Protein AF-A0A8D8AIA2-F1 (afdb_monomer)

Nearest PDB structures (foldseek):
  4ckg-assembly1_B  TM=9.026E-01  e=8.953E-11  Homo sapiens
  4ckg-assembly1_A  TM=8.729E-01  e=6.667E-10  Homo sapiens
  4h8s-assembly1_A  TM=8.266E-01  e=1.774E-08  Homo sapiens
  1x04-assembly1_A-2  TM=7.652E-01  e=5.454E-05  Homo sapiens
  1zww-assembly1_A  TM=7.475E-01  e=5.728E-05  Mus musculus

Foldseek 3Di:
DDLPADLVCLLVVDPVNVVVLVVLVVVLVVVLVVLVVQLVVLVVVLVVLVVVLVVLVVVLVVLVVVLVVCVVPPVSSVLSVVVSVLSVLLSVLSVQLSVLSCVQSNVLSVCCCVPLSVVLVVLVVVLVVLVVQLVVLVVCLVPDDPVDVVSNVVSVVSNVVSSVSNSVSSVVSSVSSSCSVVCVVCSVVVSVVSSVVSVVVSVVSNVVSCVVCVVVVVVVVVVVVVVVVVVVVVVVVVVVVVVVVVVVVVVVVVVVVVVVPPPDD

Mean predicted aligned error: 8.37 Å

Solvent-accessible surface area (backbone atoms only — 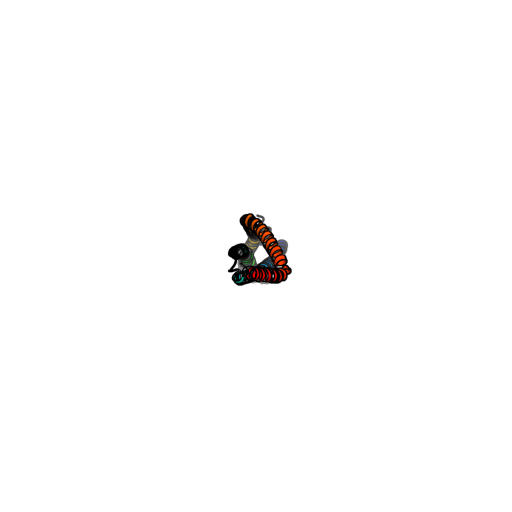not comparable to full-atom values): 14128 Å² total; per-residue (Å²): 139,76,74,89,66,57,67,73,40,54,70,63,65,33,72,68,41,54,55,52,49,53,52,54,50,53,51,49,56,50,49,49,58,53,50,53,51,51,41,51,52,51,48,53,51,40,52,53,48,52,52,50,45,53,54,53,49,52,50,45,52,53,52,58,60,55,41,66,78,32,70,93,37,66,65,63,35,52,52,51,51,53,54,43,48,54,55,51,52,54,46,51,45,52,51,52,41,44,51,49,42,45,67,33,48,43,45,50,54,51,46,43,48,69,46,56,53,40,50,40,53,56,36,46,55,53,31,52,54,38,48,53,51,33,55,51,33,53,53,53,46,72,67,52,59,86,89,38,67,66,62,44,53,54,32,52,52,52,33,52,54,38,48,53,52,32,44,51,39,49,52,51,37,52,48,43,49,44,49,45,68,56,47,54,58,57,55,53,51,49,34,51,49,54,48,53,50,43,52,50,52,40,53,50,55,52,49,54,51,49,57,73,42,42,65,56,54,56,50,49,54,52,50,52,52,48,53,53,51,53,48,54,52,50,52,55,52,59,71,49,50,66,53,59,57,52,54,50,52,55,50,50,52,53,52,54,52,55,64,66,69,72,79,81,132

InterPro domains:
  IPR004148 BAR domain [PF16746] (5-238)
  IPR027267 AH/BAR domain superfamily [G3DSA:1.20.1270.60] (1-252)
  IPR027267 AH/BAR domain superfamily [SSF103657] (4-243)
  IPR045258 ArfGAP ACAP1/2/3-like [PTHR23180] (5-251)

Sequence (265 aa):
MTCKIDFSECLKDSPKFRLRLEQEESEIDHLEQKLEKIIKMCSLAVDSGKEYIRNQSAFATSLWDLQKHFQDDKSSTNALAKLIHCLQEMNKFHTTLLDQANRTVLKNLTSFLKKDVKEVKDYKQIFTKVSENMDVAVYKNSQVNKNRPVDIVEAENLLSATKSCFNHAALDYVNYITMLQNRKRHEILSTLLSYIQACSTYFHQGSDLCEDFGDFFKTLDVEIGNMRGEYNLLDKQMQNRHTCVNELADNGEKSLASLSSGGGG

Secondary structure (DSSP, 8-state):
---SS-HHHHHTT-HHHHHHHHHHHHHHHHHHHHHHHHHHHHHHHHHHHHHHHHHHHHHHHHHHHHHGGGTT-HHHHHHHHHHHHHHHHHHHHHHHHHHHHIIIIIHHHHHHIIIIIHHHHHHHHHHHHHHHHHHHHHHHHHT--TT-HHHHHHHHHHHHHHHHHHHHHHHHHHHHHHHHHHHHHHHHHHHHHHHHHHHHHHHHHHHHHHHHTHHHHHHHHHHHHHHHHHHHHHHHHHHTHHHHHHHHHHHHHHHHHHHHTTS--

Radius of gyration: 41.55 Å; Cα contacts (8 Å, |Δi|>4): 143; chains: 1; bounding box: 96×28×141 Å

Organism: Culex pipiens (NCBI:txid7175)

pLDDT: mean 91.13, std 10.86, range [38.5, 98.12]

Structure (mmCIF, N/CA/C/O backbone):
data_AF-A0A8D8AIA2-F1
#
_entry.id   AF-A0A8D8AIA2-F1
#
loop_
_atom_site.group_PDB
_atom_site.id
_atom_site.type_symbol
_atom_site.label_atom_id
_atom_site.label_alt_id
_atom_site.label_comp_id
_atom_site.label_asym_id
_atom_site.label_entity_id
_atom_site.label_seq_id
_atom_site.pdbx_PDB_ins_code
_atom_site.Cartn_x
_atom_site.Cartn_y
_atom_site.Cartn_z
_atom_site.occupancy
_atom_site.B_iso_or_equiv
_atom_site.auth_seq_id
_atom_site.auth_comp_id
_atom_site.auth_asym_id
_atom_site.auth_atom_id
_atom_site.pdbx_PDB_model_num
ATOM 1 N N . MET A 1 1 ? -10.436 19.317 17.646 1.00 51.72 1 MET A N 1
ATOM 2 C CA . MET A 1 1 ? -10.508 17.987 18.286 1.00 51.72 1 MET A CA 1
ATOM 3 C C . MET A 1 1 ? -11.875 17.908 18.940 1.00 51.72 1 MET A C 1
ATOM 5 O O . MET A 1 1 ? -12.194 18.821 19.687 1.00 51.72 1 MET A O 1
ATOM 9 N N . THR A 1 2 ? -12.722 16.942 18.592 1.00 58.28 2 THR A N 1
ATOM 10 C CA . THR A 1 2 ? -14.074 16.838 19.168 1.00 58.28 2 THR A CA 1
ATOM 11 C C . THR A 1 2 ? -14.248 15.458 19.783 1.00 58.28 2 THR A C 1
ATOM 13 O O . THR A 1 2 ? -14.156 14.449 19.085 1.00 58.28 2 THR A O 1
ATOM 16 N N . CYS A 1 3 ? -14.465 15.415 21.099 1.00 68.88 3 CYS A N 1
ATOM 17 C CA . CYS A 1 3 ? -14.961 14.215 21.758 1.00 68.88 3 CYS A CA 1
ATOM 18 C C . CYS A 1 3 ? -16.431 14.075 21.366 1.00 68.88 3 CYS A C 1
ATOM 20 O O . CYS A 1 3 ? -17.243 14.942 21.683 1.00 68.88 3 CYS A O 1
ATOM 22 N N . LYS A 1 4 ? -16.762 13.041 20.592 1.00 73.31 4 LYS A N 1
ATOM 23 C CA . LYS A 1 4 ? -18.138 12.814 20.123 1.00 73.31 4 LYS A CA 1
ATOM 24 C C . LYS A 1 4 ? -19.020 12.144 21.179 1.00 73.31 4 LYS A C 1
ATOM 26 O O . LYS A 1 4 ? -20.228 12.052 20.979 1.00 73.31 4 LYS A O 1
ATOM 31 N N . ILE A 1 5 ? -18.418 11.663 22.264 1.00 80.75 5 ILE A N 1
ATOM 32 C CA . ILE A 1 5 ? -19.093 10.983 23.364 1.00 80.75 5 ILE A CA 1
ATOM 33 C C . ILE A 1 5 ? -18.943 11.853 24.612 1.00 80.75 5 ILE A C 1
ATOM 35 O O . ILE A 1 5 ? -17.832 12.175 25.026 1.00 80.75 5 ILE A O 1
ATOM 39 N N . ASP A 1 6 ? -20.067 12.258 25.196 1.00 84.00 6 ASP A N 1
ATOM 40 C CA . ASP A 1 6 ? -20.077 13.038 26.431 1.00 84.00 6 ASP A CA 1
ATOM 41 C C . ASP A 1 6 ? -19.731 12.136 27.625 1.00 84.00 6 ASP A C 1
ATOM 43 O O . ASP A 1 6 ? -20.368 11.100 27.840 1.00 84.00 6 ASP A O 1
ATOM 47 N N . PHE A 1 7 ? -18.741 12.539 28.423 1.00 86.38 7 PHE A N 1
ATOM 48 C CA . PHE A 1 7 ? -18.358 11.827 29.641 1.00 86.38 7 PHE A CA 1
ATOM 49 C C . PHE A 1 7 ? -19.499 11.775 30.662 1.00 86.38 7 PHE A C 1
ATOM 51 O O . PHE A 1 7 ? -19.633 10.778 31.366 1.00 86.38 7 PHE A O 1
ATOM 58 N N . SER A 1 8 ? -20.362 12.797 30.718 1.00 83.50 8 SER A N 1
ATOM 59 C CA . SER A 1 8 ? -21.533 12.785 31.602 1.00 83.50 8 SER A CA 1
ATOM 60 C C . SER A 1 8 ? -22.515 11.675 31.225 1.00 83.50 8 SER A C 1
ATOM 62 O O . SER A 1 8 ? -23.052 11.002 32.101 1.00 83.50 8 SER A O 1
ATOM 64 N N . GLU A 1 9 ? -22.726 11.449 29.928 1.00 84.12 9 GLU A N 1
ATOM 65 C CA . GLU A 1 9 ? -23.613 10.393 29.428 1.00 84.12 9 GLU A CA 1
ATOM 66 C C . GLU A 1 9 ? -22.980 9.001 29.542 1.00 84.12 9 GLU A C 1
ATOM 68 O O . GLU A 1 9 ? -23.689 8.037 29.822 1.00 84.12 9 GLU A O 1
ATOM 73 N N . CYS A 1 10 ? -21.654 8.914 29.410 1.00 87.50 10 CYS A N 1
ATOM 74 C CA . CYS A 1 10 ? -20.876 7.702 29.670 1.00 87.50 10 CYS A CA 1
ATOM 75 C C . CYS A 1 10 ? -21.035 7.229 31.127 1.00 87.50 10 CYS A C 1
ATOM 77 O O . CYS A 1 10 ? -21.400 6.084 31.372 1.00 87.50 10 CYS A O 1
ATOM 79 N N . LEU A 1 11 ? -20.876 8.131 32.104 1.00 88.75 11 LEU A N 1
ATOM 80 C CA . LEU A 1 11 ? -21.014 7.804 33.533 1.00 88.75 11 LEU A CA 1
ATOM 81 C C . LEU A 1 11 ? -22.453 7.471 33.963 1.00 88.75 11 LEU A C 1
ATOM 83 O O . LEU A 1 11 ? -22.664 6.859 35.011 1.00 88.75 11 LEU A O 1
ATOM 87 N N . LYS A 1 12 ? -23.451 7.899 33.183 1.00 88.81 12 LYS A N 1
ATOM 88 C CA . LYS A 1 12 ? -24.862 7.530 33.385 1.00 88.81 12 LYS A CA 1
ATOM 89 C C . LYS A 1 12 ? -25.227 6.199 32.736 1.00 88.81 12 LYS A C 1
ATOM 91 O O . LYS A 1 12 ? -26.331 5.723 32.979 1.00 88.81 12 LYS A O 1
ATOM 96 N N . ASP A 1 13 ? -24.348 5.660 31.896 1.00 91.44 13 ASP A N 1
ATOM 97 C CA . ASP A 1 13 ? -24.616 4.515 31.035 1.00 91.44 13 ASP A CA 1
ATOM 98 C C . ASP A 1 13 ? -25.947 4.629 30.269 1.00 91.44 13 ASP A C 1
ATOM 100 O O . ASP A 1 13 ? -26.785 3.726 30.256 1.00 91.44 13 ASP A O 1
ATOM 104 N N . SER A 1 14 ? -26.208 5.801 29.683 1.00 91.88 14 SER A N 1
ATOM 105 C CA . SER A 1 14 ? -27.512 6.057 29.072 1.00 91.88 14 SER A CA 1
ATOM 106 C C . SER A 1 14 ? -27.711 5.234 27.785 1.00 91.88 14 SER A C 1
ATOM 108 O O . SER A 1 14 ? -26.751 4.976 27.052 1.00 91.88 14 SER A O 1
ATOM 110 N N . PRO A 1 15 ? -28.958 4.888 27.403 1.00 92.56 15 PRO A N 1
ATOM 111 C CA . PRO A 1 15 ? -29.223 4.241 26.113 1.00 92.56 15 PRO A CA 1
ATOM 112 C C . PRO A 1 15 ? -28.678 5.042 24.920 1.00 92.56 15 PRO A C 1
ATOM 114 O O . PRO A 1 15 ? -28.241 4.478 23.919 1.00 92.56 15 PRO A O 1
ATOM 117 N N . LYS A 1 16 ? -28.649 6.376 25.044 1.00 90.12 16 LYS A N 1
ATOM 118 C CA . LYS A 1 16 ? -28.056 7.278 24.052 1.00 90.12 16 LYS A CA 1
ATOM 119 C C . LYS A 1 16 ? -26.537 7.106 23.955 1.00 90.12 16 LYS A C 1
ATOM 121 O O . LYS A 1 16 ? -26.007 7.116 22.845 1.00 90.12 16 LYS A O 1
ATOM 126 N N . PHE A 1 17 ? -25.847 6.948 25.087 1.00 92.88 17 PHE A N 1
ATOM 127 C CA . PHE A 1 17 ? -24.423 6.616 25.118 1.00 92.88 17 PHE A CA 1
ATOM 128 C C . PHE A 1 17 ? -24.158 5.270 24.430 1.00 92.88 17 PHE A C 1
ATOM 130 O O . PHE A 1 17 ? -23.332 5.224 23.520 1.00 92.88 17 PHE A O 1
ATOM 137 N N . ARG A 1 18 ? -24.912 4.218 24.777 1.00 93.69 18 ARG A N 1
ATOM 138 C CA . ARG A 1 18 ? -24.773 2.880 24.171 1.00 93.69 18 ARG A CA 1
ATOM 139 C C . ARG A 1 18 ? -24.974 2.893 22.657 1.00 93.69 18 ARG A C 1
ATOM 141 O O . ARG A 1 18 ? -24.129 2.375 21.934 1.00 93.69 18 ARG A O 1
ATOM 148 N N . LEU A 1 19 ? -26.017 3.572 22.172 1.00 93.00 19 LEU A N 1
ATOM 149 C CA . LEU A 1 19 ? -26.255 3.734 20.734 1.00 93.00 19 LEU A CA 1
ATOM 150 C C . LEU A 1 19 ? -25.094 4.463 20.043 1.00 93.00 19 LEU A C 1
ATOM 152 O O . LEU A 1 19 ? -24.702 4.116 18.930 1.00 93.00 19 LEU A O 1
ATOM 156 N N . ARG A 1 20 ? -24.534 5.497 20.683 1.00 92.44 20 ARG A N 1
ATOM 157 C CA . ARG A 1 20 ? -23.410 6.235 20.100 1.00 92.44 20 ARG A CA 1
ATOM 158 C C . ARG A 1 20 ? -22.135 5.399 20.056 1.00 92.44 20 ARG A C 1
ATOM 160 O O . ARG A 1 20 ? -21.380 5.512 19.093 1.00 92.44 20 ARG A O 1
ATOM 167 N N . LEU A 1 21 ? -21.906 4.595 21.087 1.00 93.56 21 LEU A N 1
ATOM 168 C CA . LEU A 1 21 ? -20.773 3.686 21.175 1.00 93.56 21 LEU A CA 1
ATOM 169 C C . LEU A 1 21 ? -20.825 2.653 20.045 1.00 93.56 21 LEU A C 1
ATOM 171 O O . LEU A 1 21 ? -19.866 2.543 19.291 1.00 93.56 21 LEU A O 1
ATOM 175 N N . GLU A 1 22 ? -21.978 2.010 19.848 1.00 93.75 22 GLU A N 1
ATOM 176 C CA . GLU A 1 22 ? -22.212 1.047 18.763 1.00 93.75 22 GLU A CA 1
ATOM 177 C C . GLU A 1 22 ? -21.959 1.657 17.372 1.00 93.75 22 GLU A C 1
ATOM 179 O O . GLU A 1 22 ? -21.322 1.042 16.516 1.00 93.75 22 GLU A O 1
ATOM 184 N N . GLN A 1 23 ? -22.389 2.904 17.147 1.00 94.00 23 GLN A N 1
ATOM 185 C CA . GLN A 1 23 ? -22.103 3.618 15.898 1.00 94.00 23 GLN A CA 1
ATOM 186 C C . GLN A 1 23 ? -20.599 3.815 15.674 1.00 94.00 23 GLN A C 1
ATOM 188 O O . GLN A 1 23 ? -20.106 3.587 14.572 1.00 94.00 23 GLN A O 1
ATOM 193 N N . GLU A 1 24 ? -19.860 4.259 16.694 1.00 93.56 24 GLU A N 1
ATOM 194 C CA . GLU A 1 24 ? -18.412 4.460 16.567 1.00 93.56 24 GLU A CA 1
ATOM 195 C C . GLU A 1 24 ? -17.666 3.125 16.412 1.00 93.56 24 GLU A C 1
ATOM 197 O O . GLU A 1 24 ? -16.713 3.063 15.640 1.00 93.56 24 GLU A O 1
ATOM 202 N N . GLU A 1 25 ? -18.118 2.054 17.069 1.00 93.88 25 GLU A N 1
ATOM 203 C CA . GLU A 1 25 ? -17.597 0.694 16.883 1.00 93.88 25 GLU A CA 1
ATOM 204 C C . GLU A 1 25 ? -17.764 0.216 15.437 1.00 93.88 25 GLU A C 1
ATOM 206 O O . GLU A 1 25 ? -16.784 -0.186 14.808 1.00 93.88 25 GLU A O 1
ATOM 211 N N . SER A 1 26 ? -18.971 0.339 14.875 1.00 95.56 26 SER A N 1
ATOM 212 C CA . SER A 1 26 ? -19.242 -0.038 13.483 1.00 95.56 26 SER A CA 1
ATOM 213 C C . SER A 1 26 ? -18.386 0.759 12.494 1.00 95.56 26 SER A C 1
ATOM 215 O O . SER A 1 26 ? -17.922 0.216 11.491 1.00 95.56 26 SER A O 1
ATOM 217 N N . GLU A 1 27 ? -18.165 2.049 12.752 1.00 94.44 27 GLU A N 1
ATOM 218 C CA . GLU A 1 27 ? -17.304 2.893 11.918 1.00 94.44 27 GLU A CA 1
ATOM 219 C C . GLU A 1 27 ? -15.824 2.489 12.009 1.00 94.44 27 GLU A C 1
ATOM 221 O O . GLU A 1 27 ? -15.095 2.588 11.019 1.00 94.44 27 GLU A O 1
ATOM 226 N N . ILE A 1 28 ? -15.364 2.035 13.178 1.00 95.62 28 ILE A N 1
ATOM 227 C CA . ILE A 1 28 ? -13.994 1.543 13.377 1.00 95.62 28 ILE A CA 1
ATOM 228 C C . ILE A 1 28 ? -13.788 0.214 12.647 1.00 95.62 28 ILE A C 1
ATOM 230 O O . ILE A 1 28 ? -12.798 0.078 11.927 1.00 95.62 28 ILE A O 1
ATOM 234 N N . ASP A 1 29 ? -14.732 -0.720 12.759 1.00 96.12 29 ASP A N 1
ATOM 235 C CA . ASP A 1 29 ? -14.680 -1.992 12.030 1.00 96.12 29 ASP A CA 1
ATOM 236 C C . ASP A 1 29 ? -14.729 -1.756 10.510 1.00 96.12 29 ASP A C 1
ATOM 238 O O . ASP A 1 29 ? -13.988 -2.371 9.739 1.00 96.12 29 ASP A O 1
ATOM 242 N N . HIS A 1 30 ? -15.543 -0.797 10.056 1.00 96.62 30 HIS A N 1
ATOM 243 C CA . HIS A 1 30 ? -15.561 -0.400 8.651 1.00 96.62 30 HIS A CA 1
ATOM 244 C C . HIS A 1 30 ? -14.217 0.188 8.200 1.00 96.62 30 HIS A C 1
ATOM 246 O O . HIS A 1 30 ? -13.703 -0.173 7.138 1.00 96.62 30 HIS A O 1
ATOM 252 N N . LEU A 1 31 ? -13.634 1.087 8.998 1.00 95.62 31 LEU A N 1
ATOM 253 C CA . LEU A 1 31 ? -12.337 1.699 8.717 1.00 95.62 31 LEU A CA 1
ATOM 254 C C . LEU A 1 31 ? -11.234 0.644 8.588 1.00 95.62 31 LEU A C 1
ATOM 256 O O . LEU A 1 31 ? -10.458 0.700 7.635 1.00 95.62 31 LEU A O 1
ATOM 260 N N . GLU A 1 32 ? -11.181 -0.311 9.515 1.00 96.69 32 GLU A N 1
ATOM 261 C CA . GLU A 1 32 ? -10.223 -1.417 9.498 1.00 96.69 32 GLU A CA 1
ATOM 262 C C . GLU A 1 32 ? -10.304 -2.191 8.179 1.00 96.69 32 GLU A C 1
ATOM 264 O O . GLU A 1 32 ? -9.307 -2.268 7.462 1.00 96.69 32 GLU A O 1
ATOM 269 N N . GLN A 1 33 ? -11.498 -2.639 7.778 1.00 97.62 33 GLN A N 1
ATOM 270 C CA . GLN A 1 33 ? -11.694 -3.374 6.520 1.00 97.62 33 GLN A CA 1
ATOM 271 C C . GLN A 1 33 ? -11.223 -2.584 5.289 1.00 97.62 33 GLN A C 1
ATOM 273 O O . GLN A 1 33 ? -10.653 -3.144 4.345 1.00 97.62 33 GLN A O 1
ATOM 278 N N . LYS A 1 34 ? -11.466 -1.266 5.257 1.00 96.81 34 LYS A N 1
ATOM 279 C CA . LYS A 1 34 ? -11.007 -0.418 4.144 1.00 96.81 34 LYS A CA 1
ATOM 280 C C . LYS A 1 34 ? -9.489 -0.282 4.131 1.00 96.81 34 LYS A C 1
ATOM 282 O O . LYS A 1 34 ? -8.895 -0.373 3.056 1.00 96.81 34 LYS A O 1
ATOM 287 N N . LEU A 1 35 ? -8.867 -0.097 5.291 1.00 96.50 35 LEU A N 1
ATOM 288 C CA . LEU A 1 35 ? -7.414 0.002 5.413 1.00 96.50 35 LEU A CA 1
ATOM 289 C C . LEU A 1 35 ? -6.724 -1.322 5.070 1.00 96.50 35 LEU A C 1
ATOM 291 O O . LEU A 1 35 ? -5.752 -1.311 4.319 1.00 96.50 35 LEU A O 1
ATOM 295 N N . GLU A 1 36 ? -7.258 -2.461 5.511 1.00 97.31 36 GLU A N 1
ATOM 296 C CA . GLU A 1 36 ? -6.760 -3.788 5.130 1.00 97.31 36 GLU A CA 1
ATOM 297 C C . GLU A 1 36 ? -6.797 -3.994 3.614 1.00 97.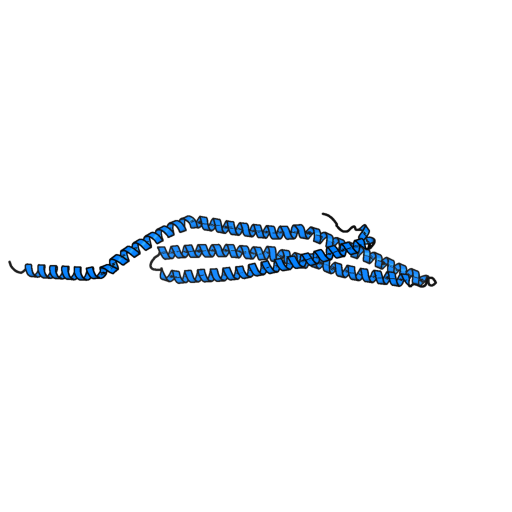31 36 GLU A C 1
ATOM 299 O O . GLU A 1 36 ? -5.827 -4.468 3.016 1.00 97.31 36 GLU A O 1
ATOM 304 N N . LYS A 1 37 ? -7.888 -3.573 2.960 1.00 97.44 37 LYS A N 1
ATOM 305 C CA . LYS A 1 37 ? -7.985 -3.619 1.499 1.00 97.44 37 LYS A CA 1
ATOM 306 C C . LYS A 1 37 ? -6.919 -2.745 0.835 1.00 97.44 37 LYS A C 1
ATOM 308 O O . LYS A 1 37 ? -6.311 -3.187 -0.137 1.00 97.44 37 LYS A O 1
ATOM 313 N N . ILE A 1 38 ? -6.671 -1.537 1.343 1.00 96.00 38 ILE A N 1
ATOM 314 C CA . ILE A 1 38 ? -5.627 -0.639 0.819 1.00 96.00 38 ILE A CA 1
ATOM 315 C C . ILE A 1 38 ? -4.241 -1.278 0.965 1.00 96.00 38 ILE A C 1
ATOM 317 O O . ILE A 1 38 ? -3.494 -1.327 -0.012 1.00 96.00 38 ILE A O 1
ATOM 321 N N . ILE A 1 39 ? -3.922 -1.820 2.143 1.00 96.69 39 ILE A N 1
ATOM 322 C CA . ILE A 1 39 ? -2.655 -2.517 2.409 1.00 96.69 39 ILE A CA 1
ATOM 323 C C . ILE A 1 39 ? -2.482 -3.684 1.432 1.00 96.69 39 ILE A C 1
ATOM 325 O O . ILE A 1 39 ? -1.438 -3.804 0.794 1.00 96.69 39 ILE A O 1
ATOM 329 N N . LYS A 1 40 ? -3.524 -4.503 1.246 1.00 97.56 40 LYS A N 1
ATOM 330 C CA . LYS A 1 40 ? -3.502 -5.627 0.302 1.00 97.56 40 LYS A CA 1
ATOM 331 C C . LYS A 1 40 ? -3.228 -5.169 -1.131 1.00 97.56 40 LYS A C 1
ATOM 333 O O . LYS A 1 40 ? -2.380 -5.753 -1.801 1.00 97.56 40 LYS A O 1
ATOM 338 N N . MET A 1 41 ? -3.921 -4.133 -1.603 1.00 97.62 41 MET A N 1
ATOM 339 C CA . MET A 1 41 ? -3.724 -3.618 -2.962 1.00 97.62 41 MET A CA 1
ATOM 340 C C . MET A 1 41 ? -2.327 -3.021 -3.154 1.00 97.62 41 MET A C 1
ATOM 342 O O . MET A 1 41 ? -1.704 -3.259 -4.185 1.00 97.62 41 MET A O 1
ATOM 346 N N . CYS A 1 42 ? -1.811 -2.295 -2.159 1.00 96.94 42 CYS A N 1
ATOM 347 C CA . CYS A 1 42 ? -0.455 -1.755 -2.198 1.00 96.94 42 CYS A CA 1
ATOM 348 C C . CYS A 1 42 ? 0.599 -2.874 -2.214 1.00 96.94 42 CYS A C 1
ATOM 350 O O . CYS A 1 42 ? 1.535 -2.806 -3.005 1.00 96.94 42 CYS A O 1
ATOM 352 N N . SER A 1 43 ? 0.413 -3.940 -1.427 1.00 97.62 43 SER A N 1
ATOM 353 C CA . SER A 1 43 ? 1.315 -5.099 -1.427 1.00 97.62 43 SER A CA 1
ATOM 354 C C . SER A 1 43 ? 1.356 -5.766 -2.799 1.00 97.62 43 SER A C 1
ATOM 356 O O . SER A 1 43 ? 2.432 -5.983 -3.342 1.00 97.62 43 SER A O 1
ATOM 358 N N . LEU A 1 44 ? 0.189 -6.011 -3.405 1.00 97.75 44 LEU A N 1
ATOM 359 C CA . LEU A 1 44 ? 0.104 -6.590 -4.748 1.00 97.75 44 LEU A CA 1
ATOM 360 C C . LEU A 1 44 ? 0.782 -5.709 -5.805 1.00 97.75 44 LEU A C 1
ATOM 362 O O . LEU A 1 44 ? 1.469 -6.228 -6.685 1.00 97.75 44 LEU A O 1
ATOM 366 N N . ALA A 1 45 ? 0.611 -4.387 -5.718 1.00 96.75 45 ALA A N 1
ATOM 367 C CA . ALA A 1 45 ? 1.270 -3.444 -6.616 1.00 96.75 45 ALA A CA 1
ATOM 368 C C . ALA A 1 45 ? 2.798 -3.473 -6.450 1.00 96.75 45 ALA A C 1
ATOM 370 O O . ALA A 1 45 ? 3.523 -3.509 -7.441 1.00 96.75 45 ALA A O 1
ATOM 371 N N . VAL A 1 46 ? 3.288 -3.522 -5.207 1.00 97.12 46 VAL A N 1
ATOM 372 C CA . VAL A 1 46 ? 4.716 -3.660 -4.894 1.00 97.12 46 VAL A CA 1
ATOM 373 C C . VAL A 1 46 ? 5.286 -4.959 -5.452 1.00 97.12 46 VAL A C 1
ATOM 375 O O . VAL A 1 46 ? 6.340 -4.938 -6.082 1.00 97.12 46 VAL A O 1
ATOM 378 N N . ASP A 1 47 ? 4.613 -6.085 -5.229 1.00 97.44 47 ASP A N 1
ATOM 379 C CA . ASP A 1 47 ? 5.107 -7.393 -5.660 1.00 97.44 47 ASP A CA 1
ATOM 380 C C . ASP A 1 47 ? 5.115 -7.504 -7.189 1.00 97.44 47 ASP A C 1
ATOM 382 O O . ASP A 1 47 ? 6.103 -7.948 -7.775 1.00 97.44 47 ASP A O 1
ATOM 386 N N . SER A 1 48 ? 4.076 -6.983 -7.848 1.00 98.06 48 SER A N 1
ATOM 387 C CA . SER A 1 48 ? 4.029 -6.875 -9.313 1.00 98.06 48 SER A CA 1
ATOM 388 C C . SER A 1 48 ? 5.132 -5.957 -9.852 1.00 98.06 48 SER A C 1
ATOM 390 O O . SER A 1 48 ? 5.765 -6.269 -10.859 1.00 98.06 48 SER A O 1
ATOM 392 N N . GLY A 1 49 ? 5.409 -4.843 -9.168 1.00 97.38 49 GLY A N 1
ATOM 393 C CA . GLY A 1 49 ? 6.497 -3.932 -9.521 1.00 97.38 49 GLY A CA 1
ATOM 394 C C . GLY A 1 49 ? 7.879 -4.579 -9.383 1.00 97.38 49 GLY A C 1
ATOM 395 O O . GLY A 1 49 ? 8.731 -4.407 -10.252 1.00 97.38 49 GLY A O 1
ATOM 396 N N . LYS A 1 50 ? 8.109 -5.375 -8.332 1.00 97.38 50 LYS A N 1
ATOM 397 C CA . LYS A 1 50 ? 9.364 -6.127 -8.158 1.00 97.38 50 LYS A CA 1
ATOM 398 C C . LYS A 1 50 ? 9.567 -7.135 -9.284 1.00 97.38 50 LYS A C 1
ATOM 400 O O . LYS A 1 50 ? 10.670 -7.244 -9.814 1.00 97.38 50 LYS A O 1
ATOM 405 N N . GLU A 1 51 ? 8.507 -7.839 -9.667 1.00 98.12 51 GLU A N 1
ATOM 406 C CA . GLU A 1 51 ? 8.538 -8.775 -10.789 1.00 98.12 51 GLU A CA 1
ATOM 407 C C . GLU A 1 51 ? 8.830 -8.059 -12.118 1.00 98.12 51 GLU A C 1
ATOM 409 O O . GLU A 1 51 ? 9.664 -8.512 -12.901 1.00 98.12 51 GLU A O 1
ATOM 414 N N . TYR A 1 52 ? 8.231 -6.886 -12.341 1.00 97.69 52 TYR A N 1
ATOM 415 C CA . TYR A 1 52 ? 8.555 -6.034 -13.485 1.00 97.69 52 TYR A CA 1
ATOM 416 C C . TYR A 1 52 ? 10.044 -5.646 -13.516 1.00 97.69 52 TYR A C 1
ATOM 418 O O . TYR A 1 52 ? 10.699 -5.827 -14.541 1.00 97.69 52 TYR A O 1
ATOM 426 N N . ILE A 1 53 ? 10.606 -5.183 -12.393 1.00 97.12 53 ILE A N 1
ATOM 427 C CA . ILE A 1 53 ? 12.030 -4.810 -12.290 1.00 97.12 53 ILE A CA 1
ATOM 428 C C . ILE A 1 53 ? 12.942 -6.018 -12.536 1.00 97.12 53 ILE A C 1
ATOM 430 O O . ILE A 1 53 ? 13.980 -5.888 -13.189 1.00 97.12 53 ILE A O 1
ATOM 434 N N . ARG A 1 54 ? 12.559 -7.207 -12.054 1.00 97.50 54 ARG A N 1
ATOM 435 C CA . ARG A 1 54 ? 13.288 -8.458 -12.305 1.00 97.50 54 ARG A CA 1
ATOM 436 C C . ARG A 1 54 ? 13.350 -8.766 -13.800 1.00 97.50 54 ARG A C 1
ATOM 438 O O . ARG A 1 54 ? 14.432 -9.031 -14.323 1.00 97.50 54 ARG A O 1
ATOM 445 N N . ASN A 1 55 ? 12.215 -8.673 -14.489 1.00 97.75 55 ASN A N 1
ATOM 446 C CA . ASN A 1 55 ? 12.135 -8.900 -15.932 1.00 97.75 55 ASN A CA 1
ATOM 447 C C . ASN A 1 55 ? 12.897 -7.826 -16.725 1.00 97.75 55 ASN A C 1
ATOM 449 O O . ASN A 1 55 ? 13.631 -8.162 -17.652 1.00 97.75 55 ASN A O 1
ATOM 453 N N . GLN A 1 56 ? 12.819 -6.558 -16.315 1.00 96.62 56 GLN A N 1
ATOM 454 C CA . GLN A 1 56 ? 13.603 -5.473 -16.911 1.00 96.62 56 GLN A CA 1
ATOM 455 C C . GLN A 1 56 ? 15.116 -5.652 -16.715 1.00 96.62 56 GLN A C 1
ATOM 457 O O . GLN A 1 56 ? 15.906 -5.361 -17.610 1.00 96.62 56 GLN A O 1
ATOM 462 N N . SER A 1 57 ? 15.537 -6.176 -15.564 1.00 96.25 57 SER A N 1
ATOM 463 C CA . SER A 1 57 ? 16.946 -6.482 -15.304 1.00 96.25 57 SER A CA 1
ATOM 464 C C . SER A 1 57 ? 17.442 -7.628 -16.188 1.00 96.25 57 SER A C 1
ATOM 466 O O . SER A 1 57 ? 18.518 -7.526 -16.771 1.00 96.25 57 SER A O 1
ATOM 468 N N . ALA A 1 58 ? 16.641 -8.686 -16.357 1.00 97.31 58 ALA A N 1
ATOM 469 C CA . ALA A 1 58 ? 16.958 -9.789 -17.267 1.00 97.31 58 ALA A CA 1
ATOM 470 C C . ALA A 1 58 ? 17.021 -9.334 -18.738 1.00 97.31 58 ALA A C 1
ATOM 472 O O . ALA A 1 58 ? 17.890 -9.776 -19.494 1.00 97.31 58 ALA A O 1
ATOM 473 N N . PHE A 1 59 ? 16.143 -8.408 -19.134 1.00 97.31 59 PHE A N 1
ATOM 474 C CA . PHE A 1 59 ? 16.204 -7.765 -20.443 1.00 97.31 59 PHE A CA 1
ATOM 475 C C . PHE A 1 59 ? 17.515 -6.985 -20.626 1.00 97.31 59 PHE A C 1
ATOM 477 O O . PHE A 1 59 ? 18.217 -7.206 -21.611 1.00 97.31 59 PHE A O 1
ATOM 484 N N . ALA A 1 60 ? 17.916 -6.169 -19.645 1.00 96.12 60 ALA A N 1
ATOM 485 C CA . ALA A 1 60 ? 19.194 -5.455 -19.677 1.00 96.12 60 ALA A CA 1
ATOM 486 C C . ALA A 1 60 ? 20.404 -6.406 -19.785 1.00 96.12 60 ALA A C 1
ATOM 488 O O . ALA A 1 60 ? 21.329 -6.139 -20.549 1.00 96.12 60 ALA A O 1
ATOM 489 N N . THR A 1 61 ? 20.398 -7.541 -19.076 1.00 95.38 61 THR A N 1
ATOM 490 C CA . THR A 1 61 ? 21.440 -8.578 -19.208 1.00 95.38 61 THR A CA 1
ATOM 491 C C . THR A 1 61 ? 21.482 -9.174 -20.615 1.00 95.38 61 THR A C 1
ATOM 493 O O . THR A 1 61 ? 22.558 -9.330 -21.182 1.00 95.38 61 THR A O 1
ATOM 496 N N . SER A 1 62 ? 20.320 -9.440 -21.212 1.00 97.06 62 SER A N 1
ATOM 497 C CA . SER A 1 62 ? 20.243 -9.969 -22.579 1.00 97.06 62 SER A CA 1
ATOM 498 C C . SER A 1 62 ? 20.811 -8.980 -23.606 1.00 97.06 62 SER A C 1
ATOM 500 O O . SER A 1 62 ? 21.461 -9.386 -24.567 1.00 97.06 62 SER A O 1
ATOM 502 N N . LEU A 1 63 ? 20.626 -7.672 -23.386 1.00 95.69 63 LEU A N 1
ATOM 503 C CA . LEU A 1 63 ? 21.241 -6.628 -24.212 1.00 95.69 63 LEU A CA 1
ATOM 504 C C . LEU A 1 63 ? 22.771 -6.577 -24.050 1.00 95.69 63 LEU A C 1
ATOM 506 O O . LEU A 1 63 ? 23.475 -6.368 -25.037 1.00 95.69 63 LEU A O 1
ATOM 510 N N . TRP A 1 64 ? 23.298 -6.808 -22.842 1.00 94.56 64 TRP A N 1
ATOM 511 C CA . TRP A 1 64 ? 24.747 -6.938 -22.627 1.00 94.56 64 TRP A CA 1
ATOM 512 C C . TRP A 1 64 ? 25.334 -8.140 -23.371 1.00 94.56 64 TRP A C 1
ATOM 514 O O . TRP A 1 64 ? 26.417 -8.040 -23.945 1.00 94.56 64 TRP A O 1
ATOM 524 N N . ASP A 1 65 ? 24.627 -9.269 -23.397 1.00 94.31 65 ASP A N 1
ATOM 525 C CA . ASP A 1 65 ? 25.060 -10.429 -24.175 1.00 94.31 65 ASP A CA 1
ATOM 526 C C . ASP A 1 65 ? 25.027 -10.148 -25.680 1.00 94.31 65 ASP A C 1
ATOM 528 O O . ASP A 1 65 ? 25.985 -10.476 -26.381 1.00 94.31 65 ASP A O 1
ATOM 532 N N . LEU A 1 66 ? 23.986 -9.461 -26.163 1.00 93.62 66 LEU A N 1
ATOM 533 C CA . LEU A 1 66 ? 23.885 -9.020 -27.554 1.00 93.62 66 LEU A CA 1
ATOM 534 C C . LEU A 1 66 ? 25.044 -8.093 -27.955 1.00 93.62 66 LEU A C 1
ATOM 536 O O . LEU A 1 66 ? 25.563 -8.210 -29.064 1.00 93.62 66 LEU A O 1
ATOM 540 N N . GLN A 1 67 ? 25.491 -7.210 -27.058 1.00 93.25 67 GLN A N 1
ATOM 541 C CA . GLN A 1 67 ? 26.593 -6.281 -27.325 1.00 93.25 67 GLN A CA 1
ATOM 542 C C . GLN A 1 67 ? 27.881 -6.985 -27.775 1.00 93.25 67 GLN A C 1
ATOM 544 O O . GLN A 1 67 ? 28.644 -6.423 -28.559 1.00 93.25 67 GLN A O 1
ATOM 549 N N . LYS A 1 68 ? 28.108 -8.238 -27.359 1.00 89.31 68 LYS A N 1
ATOM 550 C CA . LYS A 1 68 ? 29.278 -9.029 -27.778 1.00 89.31 68 LYS A CA 1
ATOM 551 C C . LYS A 1 68 ? 29.350 -9.241 -29.294 1.00 89.31 68 LYS A C 1
ATOM 553 O O . LYS A 1 68 ? 30.439 -9.466 -29.807 1.00 89.31 68 LYS A O 1
ATOM 558 N N . HIS A 1 69 ? 28.233 -9.131 -30.010 1.00 92.06 69 HIS A N 1
ATOM 559 C CA . HIS A 1 69 ? 28.197 -9.230 -31.471 1.00 92.06 69 HIS A CA 1
ATOM 560 C C . HIS A 1 69 ? 28.623 -7.946 -32.197 1.00 92.06 69 HIS A C 1
ATOM 562 O O . HIS A 1 69 ? 28.793 -7.974 -33.409 1.00 92.06 69 HIS A O 1
ATOM 568 N N . PHE A 1 70 ? 28.819 -6.839 -31.475 1.00 90.56 70 PHE A N 1
ATOM 569 C CA . PHE A 1 70 ? 29.192 -5.538 -32.039 1.00 90.56 70 PHE A CA 1
ATOM 570 C C . PHE A 1 70 ? 30.641 -5.144 -31.722 1.00 90.56 70 PHE A C 1
ATOM 572 O O . PHE A 1 70 ? 31.007 -3.988 -31.901 1.00 90.56 70 PHE A O 1
ATOM 579 N N . GLN A 1 71 ? 31.480 -6.080 -31.257 1.00 86.19 71 GLN A N 1
ATOM 580 C CA . GLN A 1 71 ? 32.853 -5.788 -30.811 1.00 86.19 71 GLN A CA 1
ATOM 581 C C . GLN A 1 71 ? 33.741 -5.161 -31.896 1.00 86.19 71 GLN A C 1
ATOM 583 O O . GLN A 1 71 ? 34.655 -4.402 -31.566 1.00 86.19 71 GLN A O 1
ATOM 588 N N . ASP A 1 72 ? 33.447 -5.440 -33.166 1.00 89.69 72 ASP A N 1
ATOM 589 C CA . ASP A 1 72 ? 34.166 -4.883 -34.314 1.00 89.69 72 ASP A CA 1
ATOM 590 C C . ASP A 1 72 ? 33.837 -3.397 -34.554 1.00 89.69 72 ASP A C 1
ATOM 592 O O . ASP A 1 72 ? 34.629 -2.678 -35.163 1.00 89.69 72 ASP A O 1
ATOM 596 N N . ASP A 1 73 ? 32.709 -2.910 -34.022 1.00 90.75 73 ASP A N 1
ATOM 597 C CA . ASP A 1 73 ? 32.310 -1.507 -34.070 1.00 90.75 73 ASP A CA 1
ATOM 598 C C . ASP A 1 73 ? 32.216 -0.902 -32.661 1.00 90.75 73 ASP A C 1
ATOM 600 O O . ASP A 1 73 ? 31.239 -1.049 -31.913 1.00 90.75 73 ASP A O 1
ATOM 604 N N . LYS A 1 74 ? 33.254 -0.134 -32.316 1.00 89.69 74 LYS A N 1
ATOM 605 C CA . LYS A 1 74 ? 33.308 0.625 -31.063 1.00 89.69 74 LYS A CA 1
ATOM 606 C C . LYS A 1 74 ? 32.148 1.611 -30.925 1.00 89.69 74 LYS A C 1
ATOM 608 O O . LYS A 1 74 ? 31.727 1.847 -29.793 1.00 89.69 74 LYS A O 1
ATOM 613 N N . SER A 1 75 ? 31.645 2.188 -32.019 1.00 89.88 75 SER A N 1
ATOM 614 C CA . SER A 1 75 ? 30.546 3.155 -31.957 1.00 89.88 75 SER A CA 1
ATOM 615 C C . SER A 1 75 ? 29.256 2.472 -31.506 1.00 89.88 75 SER A C 1
ATOM 617 O O . SER A 1 75 ? 28.717 2.814 -30.449 1.00 89.88 75 SER A O 1
ATOM 619 N N . SER A 1 76 ? 28.838 1.414 -32.211 1.00 90.81 76 SER A N 1
ATOM 620 C CA . SER A 1 76 ? 27.660 0.613 -31.849 1.00 90.81 76 SER A CA 1
ATOM 621 C C . SER A 1 76 ? 27.767 0.001 -30.454 1.00 90.81 76 SER A C 1
ATOM 623 O O . SER A 1 76 ? 26.803 0.037 -29.684 1.00 90.81 76 SER A O 1
ATOM 625 N N . THR A 1 77 ? 28.947 -0.507 -30.081 1.00 93.31 77 THR A N 1
ATOM 626 C CA . THR A 1 77 ? 29.188 -1.040 -28.731 1.00 93.31 77 THR A CA 1
ATOM 627 C C . THR A 1 77 ? 28.936 0.026 -27.661 1.00 93.31 77 THR A C 1
ATOM 629 O O . THR A 1 77 ? 28.199 -0.221 -26.702 1.00 93.31 77 THR A O 1
ATOM 632 N N . ASN A 1 78 ? 29.494 1.228 -27.831 1.00 93.00 78 ASN A N 1
ATOM 633 C CA . ASN A 1 78 ? 29.335 2.327 -26.879 1.00 93.00 78 ASN A CA 1
ATOM 634 C C . ASN A 1 78 ? 27.895 2.858 -26.828 1.00 93.00 78 ASN A C 1
ATOM 636 O O . ASN A 1 78 ? 27.394 3.158 -25.742 1.00 93.00 78 ASN A O 1
ATOM 640 N N . ALA A 1 79 ? 27.219 2.958 -27.975 1.00 94.50 79 ALA A N 1
ATOM 641 C CA . ALA A 1 79 ? 25.818 3.363 -28.044 1.00 94.50 79 ALA A CA 1
ATOM 642 C C . ALA A 1 79 ? 24.919 2.380 -27.282 1.00 94.50 79 ALA A C 1
ATOM 644 O O . ALA A 1 79 ? 24.127 2.791 -26.429 1.00 94.50 79 ALA A O 1
ATOM 645 N N . LEU A 1 80 ? 25.100 1.076 -27.510 1.00 95.19 80 LEU A N 1
ATOM 646 C CA . LEU A 1 80 ? 24.346 0.042 -26.810 1.00 95.19 80 LEU A CA 1
ATOM 647 C C . LEU A 1 80 ? 24.634 0.052 -25.299 1.00 95.19 80 LEU A C 1
ATOM 649 O O . LEU A 1 80 ? 23.698 -0.038 -24.509 1.00 95.19 80 LEU A O 1
ATOM 653 N N . ALA A 1 81 ? 25.890 0.264 -24.882 1.00 94.94 81 ALA A N 1
ATOM 654 C CA . ALA A 1 81 ? 26.242 0.402 -23.463 1.00 94.94 81 ALA A CA 1
ATOM 655 C C . ALA A 1 81 ? 25.473 1.549 -22.789 1.00 94.94 81 ALA A C 1
ATOM 657 O O . ALA A 1 81 ? 24.921 1.378 -21.701 1.00 94.94 81 ALA A O 1
ATOM 658 N N . LYS A 1 82 ? 25.412 2.718 -23.442 1.00 95.62 82 LYS A N 1
ATOM 659 C CA . LYS A 1 82 ? 24.700 3.898 -22.931 1.00 95.62 82 LYS A CA 1
ATOM 660 C C . LYS A 1 82 ? 23.190 3.670 -22.846 1.00 95.62 82 LYS A C 1
ATOM 662 O O . LYS A 1 82 ? 22.583 4.056 -21.849 1.00 95.62 82 LYS A O 1
ATOM 667 N N . LEU A 1 83 ? 22.592 3.005 -23.837 1.00 95.81 83 LEU A N 1
ATOM 668 C CA . LEU A 1 83 ? 21.173 2.631 -23.803 1.00 95.81 83 LEU A CA 1
ATOM 669 C C . LEU A 1 83 ? 20.861 1.686 -22.636 1.00 95.81 83 LEU A C 1
ATOM 671 O O . LEU A 1 83 ? 19.901 1.913 -21.898 1.00 95.81 83 LEU A O 1
ATOM 675 N N . ILE A 1 84 ? 21.693 0.660 -22.433 1.00 95.88 84 ILE A N 1
ATOM 676 C CA . ILE A 1 84 ? 21.525 -0.279 -21.318 1.00 95.88 84 ILE A CA 1
ATOM 677 C C . ILE A 1 84 ? 21.687 0.440 -19.975 1.00 95.88 84 ILE A C 1
ATOM 679 O O . ILE A 1 84 ? 20.899 0.206 -19.060 1.00 95.88 84 ILE A O 1
ATOM 683 N N . HIS A 1 85 ? 22.667 1.338 -19.859 1.00 95.50 85 HIS A N 1
ATOM 684 C CA . HIS A 1 85 ? 22.867 2.138 -18.654 1.00 95.50 85 HIS A CA 1
ATOM 685 C C . HIS A 1 85 ? 21.628 2.981 -18.322 1.00 95.50 85 HIS A C 1
ATOM 687 O O . HIS A 1 85 ? 21.155 2.941 -17.190 1.00 95.50 85 HIS A O 1
ATOM 693 N N . CYS A 1 86 ? 21.057 3.688 -19.303 1.00 95.75 86 CYS A N 1
ATOM 694 C CA . CYS A 1 86 ? 19.825 4.460 -19.114 1.00 95.75 86 CYS A CA 1
ATOM 695 C C . CYS A 1 86 ? 18.683 3.580 -18.570 1.00 95.75 86 CYS A C 1
ATOM 697 O O . CYS A 1 86 ? 18.064 3.910 -17.558 1.00 95.75 86 CYS A O 1
ATOM 699 N N . LEU A 1 87 ? 18.476 2.399 -19.162 1.00 95.38 87 LEU A N 1
ATOM 700 C CA . LEU A 1 87 ? 17.469 1.441 -18.698 1.00 95.38 87 LEU A CA 1
ATOM 701 C C . LEU A 1 87 ? 17.715 0.972 -17.250 1.00 95.38 87 LEU A C 1
ATOM 703 O O . LEU A 1 87 ? 16.778 0.839 -16.459 1.00 95.38 87 LEU A O 1
ATOM 707 N N . GLN A 1 88 ? 18.974 0.717 -16.888 1.00 96.06 88 GLN A N 1
ATOM 708 C CA . GLN A 1 88 ? 19.347 0.305 -15.536 1.00 96.06 88 GLN A CA 1
ATOM 709 C C . GLN A 1 88 ? 19.107 1.417 -14.505 1.00 96.06 88 GLN A C 1
ATOM 711 O O . GLN A 1 88 ? 18.605 1.120 -13.419 1.00 96.06 88 GLN A O 1
ATOM 716 N N . GLU A 1 89 ? 19.391 2.678 -14.838 1.00 96.69 89 GLU A N 1
ATOM 717 C CA . GLU A 1 89 ? 19.090 3.817 -13.961 1.00 96.69 89 GLU A CA 1
ATOM 718 C C . GLU A 1 89 ? 17.580 3.969 -13.733 1.00 96.69 89 GLU A C 1
ATOM 720 O O . GLU A 1 89 ? 17.138 4.074 -12.586 1.00 96.69 89 GLU A O 1
ATOM 725 N N . MET A 1 90 ? 16.760 3.844 -14.785 1.00 95.62 90 MET A N 1
ATOM 726 C CA . MET A 1 90 ? 15.296 3.846 -14.643 1.00 95.62 90 MET A CA 1
ATOM 727 C C . MET A 1 90 ? 14.805 2.745 -13.686 1.00 95.62 90 MET A C 1
ATOM 729 O O . MET A 1 90 ? 13.948 2.988 -12.829 1.00 95.62 90 MET A O 1
ATOM 733 N N . ASN A 1 91 ? 15.377 1.538 -13.772 1.00 95.81 91 ASN A N 1
ATOM 734 C CA . ASN A 1 91 ? 15.047 0.438 -12.859 1.00 95.81 91 ASN A CA 1
ATOM 735 C C . ASN A 1 91 ? 15.431 0.742 -11.401 1.00 95.81 91 ASN A C 1
ATOM 737 O O . ASN A 1 91 ? 14.705 0.344 -10.482 1.00 95.81 91 ASN A O 1
ATOM 741 N N . LYS A 1 92 ? 16.540 1.454 -11.158 1.00 96.94 92 LYS A N 1
ATOM 742 C CA . LYS A 1 92 ? 16.950 1.870 -9.803 1.00 96.94 92 LYS A CA 1
ATOM 743 C C . LYS A 1 92 ? 15.957 2.856 -9.189 1.00 96.94 92 LYS A C 1
ATOM 745 O O . LYS A 1 92 ? 15.591 2.697 -8.019 1.00 96.94 92 LYS A O 1
ATOM 750 N N . PHE A 1 93 ? 15.469 3.826 -9.963 1.00 97.56 93 PHE A N 1
ATOM 751 C CA . PHE A 1 93 ? 14.442 4.759 -9.485 1.00 97.56 93 PHE A CA 1
ATOM 752 C C . PHE A 1 93 ? 13.140 4.030 -9.152 1.00 97.56 93 PHE A C 1
ATOM 754 O O . PHE A 1 93 ? 12.575 4.236 -8.077 1.00 97.56 93 PHE A O 1
ATOM 761 N N . HIS A 1 94 ? 12.711 3.097 -10.009 1.00 97.19 94 HIS A N 1
ATOM 762 C CA . HIS A 1 94 ? 11.519 2.289 -9.746 1.00 97.19 94 HIS A CA 1
ATOM 763 C C . HIS A 1 94 ? 11.701 1.439 -8.475 1.00 97.19 94 HIS A C 1
ATOM 765 O O . HIS A 1 94 ? 10.829 1.419 -7.611 1.00 97.19 94 HIS A O 1
ATOM 771 N N . THR A 1 95 ? 12.866 0.808 -8.292 1.00 97.56 95 THR A N 1
ATOM 772 C CA . THR A 1 95 ? 13.195 0.047 -7.071 1.00 97.56 95 THR A CA 1
ATOM 773 C C . THR A 1 95 ? 13.056 0.911 -5.817 1.00 97.56 95 THR A C 1
ATOM 775 O O . THR A 1 95 ? 12.433 0.494 -4.838 1.00 97.56 95 THR A O 1
ATOM 778 N N . THR A 1 96 ? 13.586 2.134 -5.864 1.00 97.25 96 THR A N 1
ATOM 779 C CA . THR A 1 96 ? 13.507 3.097 -4.758 1.00 97.25 96 THR A CA 1
ATOM 780 C C . THR A 1 96 ? 12.057 3.473 -4.447 1.00 97.25 96 THR A C 1
ATOM 782 O O . THR A 1 96 ? 11.666 3.478 -3.280 1.00 97.25 96 THR A O 1
ATOM 785 N N . LEU A 1 97 ? 11.224 3.706 -5.469 1.00 97.69 97 LEU A N 1
ATOM 786 C CA . LEU A 1 97 ? 9.795 3.976 -5.290 1.00 97.69 97 LEU A CA 1
ATOM 787 C C . LEU A 1 97 ? 9.070 2.815 -4.589 1.00 97.69 97 LEU A C 1
ATOM 789 O O . LEU A 1 97 ? 8.283 3.045 -3.668 1.00 97.69 97 LEU A O 1
ATOM 793 N N . LEU A 1 98 ? 9.338 1.567 -4.988 1.00 97.25 98 LEU A N 1
ATOM 794 C CA . LEU A 1 98 ? 8.711 0.398 -4.357 1.00 97.25 98 LEU A CA 1
ATOM 795 C C . LEU A 1 98 ? 9.162 0.211 -2.905 1.00 97.25 98 LEU A C 1
ATOM 797 O O . LEU A 1 98 ? 8.355 -0.176 -2.057 1.00 97.25 98 LEU A O 1
ATOM 801 N N . ASP A 1 99 ? 10.429 0.485 -2.588 1.00 95.69 99 ASP A N 1
ATOM 802 C CA . ASP A 1 99 ? 10.913 0.475 -1.202 1.00 95.69 99 ASP A CA 1
ATOM 803 C C . ASP A 1 99 ? 10.205 1.552 -0.364 1.00 95.69 99 ASP A C 1
ATOM 805 O O . ASP A 1 99 ? 9.723 1.260 0.733 1.00 95.69 99 ASP A O 1
ATOM 809 N N . GLN A 1 100 ? 10.017 2.759 -0.912 1.00 95.06 100 GLN A N 1
ATOM 810 C CA . GLN A 1 100 ? 9.239 3.808 -0.247 1.00 95.06 100 GLN A CA 1
ATOM 811 C C . GLN A 1 100 ? 7.783 3.390 -0.021 1.00 95.06 100 GLN A C 1
ATOM 813 O O . GLN A 1 100 ? 7.272 3.569 1.085 1.00 95.06 100 GLN A O 1
ATOM 818 N N . ALA A 1 101 ? 7.124 2.764 -0.999 1.00 95.12 101 ALA A N 1
ATOM 819 C CA . ALA A 1 101 ? 5.762 2.244 -0.842 1.00 95.12 101 ALA A CA 1
ATOM 820 C C . ALA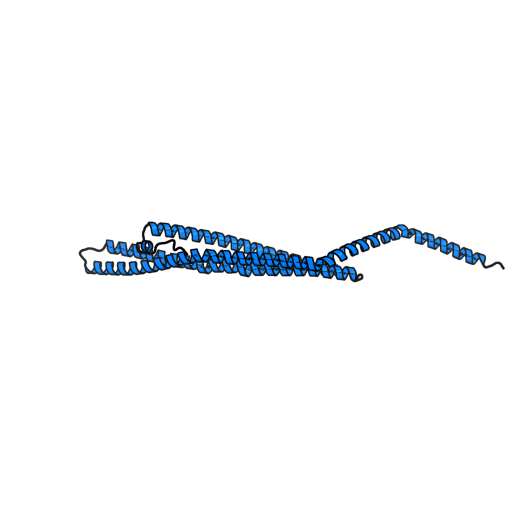 A 1 101 ? 5.655 1.211 0.301 1.00 95.12 101 ALA A C 1
ATOM 822 O O . ALA A 1 101 ? 4.729 1.268 1.113 1.00 95.12 101 ALA A O 1
ATOM 823 N N . ASN A 1 102 ? 6.640 0.309 0.421 1.00 93.06 102 ASN A N 1
ATOM 824 C CA . ASN A 1 102 ? 6.715 -0.649 1.529 1.00 93.06 102 ASN A CA 1
ATOM 825 C C . ASN A 1 102 ? 6.893 0.052 2.884 1.00 93.06 102 ASN A C 1
ATOM 827 O O . ASN A 1 102 ? 6.178 -0.234 3.847 1.00 93.06 102 ASN A O 1
ATOM 831 N N . ARG A 1 103 ? 7.869 0.960 2.977 1.00 90.88 103 ARG A N 1
ATOM 832 C CA . ARG A 1 103 ? 8.253 1.608 4.241 1.00 90.88 103 ARG A CA 1
ATOM 833 C C . ARG A 1 103 ? 7.241 2.625 4.740 1.00 90.88 103 ARG A C 1
ATOM 835 O O . ARG A 1 103 ? 7.238 2.903 5.936 1.00 90.88 103 ARG A O 1
ATOM 842 N N . THR A 1 104 ? 6.417 3.166 3.850 1.00 93.31 104 THR A N 1
ATOM 843 C CA . THR A 1 104 ? 5.383 4.147 4.180 1.00 93.31 104 THR A CA 1
ATOM 844 C C . THR A 1 104 ? 4.026 3.464 4.280 1.00 93.31 104 THR A C 1
ATOM 846 O O . THR A 1 104 ? 3.595 3.129 5.378 1.00 93.31 104 THR A O 1
ATOM 849 N N . VAL A 1 105 ? 3.374 3.189 3.152 1.00 92.62 105 VAL A N 1
ATOM 850 C CA . VAL A 1 105 ? 1.992 2.699 3.094 1.00 92.62 105 VAL A CA 1
ATOM 851 C C . VAL A 1 105 ? 1.832 1.378 3.832 1.00 92.62 105 VAL A C 1
ATOM 853 O O . VAL A 1 105 ? 0.997 1.287 4.732 1.00 92.62 105 VAL A O 1
ATOM 856 N N . LEU A 1 106 ? 2.640 0.363 3.509 1.00 94.19 106 LEU A N 1
ATOM 857 C CA . LEU A 1 106 ? 2.474 -0.946 4.144 1.00 94.19 106 LEU A CA 1
ATOM 858 C C . LEU A 1 106 ? 2.828 -0.893 5.626 1.00 94.19 106 LEU A C 1
ATOM 860 O O . LEU A 1 106 ? 2.038 -1.343 6.454 1.00 94.19 106 LEU A O 1
ATOM 864 N N . LYS A 1 107 ? 3.982 -0.324 5.983 1.00 94.62 107 LYS A N 1
ATOM 865 C CA . LYS A 1 107 ? 4.437 -0.283 7.377 1.00 94.62 107 LYS A CA 1
ATOM 866 C C . LYS A 1 107 ? 3.537 0.580 8.265 1.00 94.62 107 LYS A C 1
ATOM 868 O O . LYS A 1 107 ? 3.109 0.096 9.313 1.00 94.62 107 LYS A O 1
ATOM 873 N N . ASN A 1 108 ? 3.248 1.820 7.871 1.00 95.06 108 ASN A N 1
ATOM 874 C CA . ASN A 1 108 ? 2.514 2.765 8.714 1.00 95.06 108 ASN A CA 1
ATOM 875 C C . ASN A 1 108 ? 1.063 2.320 8.895 1.00 95.06 108 ASN A C 1
ATOM 877 O O . ASN A 1 108 ? 0.605 2.213 10.030 1.00 95.06 108 ASN A O 1
ATOM 881 N N . LEU A 1 109 ? 0.361 1.960 7.810 1.00 95.50 109 LEU A N 1
ATOM 882 C CA . LEU A 1 109 ? -1.031 1.513 7.922 1.00 95.50 109 LEU A CA 1
ATOM 883 C C . LEU A 1 109 ? -1.139 0.178 8.668 1.00 95.50 109 LEU A C 1
ATOM 885 O O . LEU A 1 109 ? -2.027 0.022 9.503 1.00 95.50 109 LEU A O 1
ATOM 889 N N . THR A 1 110 ? -0.214 -0.765 8.446 1.00 96.19 110 THR A N 1
ATOM 890 C CA . THR A 1 110 ? -0.197 -2.021 9.218 1.00 96.19 110 THR A CA 1
ATOM 891 C C . THR A 1 110 ? 0.061 -1.758 10.699 1.00 96.19 110 THR A C 1
ATOM 893 O O . THR A 1 110 ? -0.577 -2.378 11.549 1.00 96.19 110 THR A O 1
ATOM 896 N N . SER A 1 111 ? 0.980 -0.845 11.029 1.00 95.94 111 SER A N 1
ATOM 897 C CA . SER A 1 111 ? 1.249 -0.452 12.414 1.00 95.94 111 SER A CA 1
ATOM 898 C C . SER A 1 111 ? 0.020 0.189 13.055 1.00 95.94 111 SER A C 1
ATOM 900 O O . SER A 1 111 ? -0.332 -0.181 14.171 1.00 95.94 111 SER A O 1
ATOM 902 N N . PHE A 1 112 ? -0.655 1.091 12.344 1.00 96.12 112 PHE A N 1
ATOM 903 C CA . PHE A 1 112 ? -1.870 1.751 12.815 1.00 96.12 112 PHE A CA 1
ATOM 904 C C . PHE A 1 112 ? -2.993 0.745 13.115 1.00 96.12 112 PHE A C 1
ATOM 906 O O . PHE A 1 112 ? -3.621 0.804 14.170 1.00 96.12 112 PHE A O 1
ATOM 913 N N . LEU A 1 113 ? -3.203 -0.247 12.242 1.00 96.44 113 LEU A N 1
ATOM 914 C CA . LEU A 1 113 ? -4.177 -1.314 12.499 1.00 96.44 113 LEU A CA 1
ATOM 915 C C . LEU A 1 113 ? -3.780 -2.187 13.697 1.00 96.44 113 LEU A C 1
ATOM 917 O O . LEU A 1 113 ? -4.580 -2.425 14.600 1.00 96.44 113 LEU A O 1
ATOM 921 N N . LYS A 1 114 ? -2.528 -2.655 13.736 1.00 95.25 114 LYS A N 1
ATOM 922 C CA . LYS A 1 114 ? -2.062 -3.591 14.772 1.00 95.25 114 LYS A CA 1
ATOM 923 C C . LYS A 1 114 ? -1.904 -2.965 16.151 1.00 95.25 114 LYS A C 1
ATOM 925 O O . LYS A 1 114 ? -1.900 -3.707 17.131 1.00 95.25 114 LYS A O 1
ATOM 930 N N . LYS A 1 115 ? -1.707 -1.650 16.221 1.00 94.31 115 LYS A N 1
ATOM 931 C CA . LYS A 1 115 ? -1.511 -0.919 17.469 1.00 94.31 115 LYS A CA 1
ATOM 932 C C . LYS A 1 115 ? -2.786 -0.187 17.857 1.00 94.31 115 LYS A C 1
ATOM 934 O O . LYS A 1 115 ? -3.430 -0.586 18.812 1.00 94.31 115 LYS A O 1
ATOM 939 N N . ASP A 1 116 ? -3.172 0.829 17.097 1.00 94.69 116 ASP A N 1
ATOM 940 C CA . ASP A 1 116 ? -4.223 1.765 17.496 1.00 94.69 116 ASP A CA 1
ATOM 941 C C . ASP A 1 116 ? -5.625 1.155 17.407 1.00 94.69 116 ASP A C 1
ATOM 943 O O . ASP A 1 116 ? -6.412 1.270 18.344 1.00 94.69 116 ASP A O 1
ATOM 947 N N . VAL A 1 117 ? -5.946 0.479 16.299 1.00 95.94 117 VAL A N 1
ATOM 948 C CA . VAL A 1 117 ? -7.261 -0.173 16.146 1.00 95.94 117 VAL A CA 1
ATOM 949 C C . VAL A 1 117 ? -7.379 -1.368 17.090 1.00 95.94 117 VAL A C 1
ATOM 951 O O . VAL A 1 117 ? -8.404 -1.534 17.754 1.00 95.94 117 VAL A O 1
ATOM 954 N N . LYS A 1 118 ? -6.315 -2.172 17.198 1.00 95.19 118 LYS A N 1
ATOM 955 C CA . LYS A 1 118 ? -6.279 -3.305 18.124 1.00 95.19 118 LYS A CA 1
ATOM 956 C C . LYS A 1 118 ? -6.454 -2.871 19.582 1.00 95.19 118 LYS A C 1
ATOM 958 O O . LYS A 1 118 ? -7.240 -3.487 20.286 1.00 95.19 118 LYS A O 1
ATOM 963 N N . GLU A 1 119 ? -5.785 -1.805 20.017 1.00 95.00 119 GLU A N 1
ATOM 964 C CA . GLU A 1 119 ? -5.898 -1.305 21.392 1.00 95.00 119 GLU A CA 1
ATOM 965 C C . GLU A 1 119 ? -7.350 -0.927 21.726 1.00 95.00 119 GLU A C 1
ATOM 967 O O . GLU A 1 119 ? -7.870 -1.340 22.758 1.00 95.00 119 GLU A O 1
ATOM 972 N N . VAL A 1 120 ? -8.069 -0.261 20.813 1.00 96.00 120 VAL A N 1
ATOM 973 C CA . VAL A 1 120 ? -9.504 0.018 21.004 1.00 96.00 120 VAL A CA 1
ATOM 974 C C . VAL A 1 120 ? -10.323 -1.272 21.151 1.00 96.00 120 VAL A C 1
ATOM 976 O O . VAL A 1 120 ? -11.215 -1.336 21.996 1.00 96.00 120 VAL A O 1
ATOM 979 N N . LYS A 1 121 ? -10.025 -2.318 20.371 1.00 95.38 121 LYS A N 1
ATOM 980 C CA . LYS A 1 121 ? -10.710 -3.619 20.481 1.00 95.38 121 LYS A CA 1
ATOM 981 C C . LYS A 1 121 ? -10.398 -4.348 21.788 1.00 95.38 121 LYS A C 1
ATOM 983 O O . LYS A 1 121 ? -11.300 -4.954 22.364 1.00 95.38 121 LYS A O 1
ATOM 988 N N . ASP A 1 122 ? -9.168 -4.262 22.280 1.00 95.75 122 ASP A N 1
ATOM 989 C CA . ASP A 1 122 ? -8.785 -4.851 23.565 1.00 95.75 122 ASP A CA 1
ATOM 990 C C . ASP A 1 122 ? -9.551 -4.158 24.715 1.00 95.75 122 ASP A C 1
ATOM 992 O O . ASP A 1 122 ? -10.137 -4.827 25.570 1.00 95.75 122 ASP A O 1
ATOM 996 N N . TYR A 1 123 ? -9.677 -2.824 24.684 1.00 95.31 123 TYR A N 1
ATOM 997 C CA . TYR A 1 123 ? -10.487 -2.081 25.662 1.00 95.31 123 TYR A CA 1
ATOM 998 C C . TYR A 1 123 ? -11.993 -2.308 25.516 1.00 95.31 123 TYR A C 1
ATOM 1000 O O . TYR A 1 123 ? -12.695 -2.317 26.528 1.00 95.31 123 TYR A O 1
ATOM 1008 N N . LYS A 1 124 ? -12.493 -2.575 24.302 1.00 95.81 124 LYS A N 1
ATOM 1009 C CA . LYS A 1 124 ? -13.879 -3.020 24.094 1.00 95.81 124 LYS A CA 1
ATOM 1010 C C . LYS A 1 124 ? -14.169 -4.286 24.896 1.00 95.81 124 LYS A C 1
ATOM 1012 O O . LYS A 1 124 ? -15.166 -4.340 25.605 1.00 95.81 124 LYS A O 1
ATOM 1017 N N . GLN A 1 125 ? -13.282 -5.283 24.839 1.00 96.25 125 GLN A N 1
ATOM 1018 C CA . GLN A 1 125 ? -13.457 -6.538 25.582 1.00 96.25 125 GLN A CA 1
ATOM 1019 C C . GLN A 1 125 ? -13.476 -6.312 27.099 1.00 96.25 125 GLN A C 1
ATOM 1021 O O . GLN A 1 125 ? -14.305 -6.895 27.802 1.00 96.25 125 GLN A O 1
ATOM 1026 N N . ILE A 1 126 ? -12.589 -5.448 27.604 1.00 96.12 126 ILE A N 1
ATOM 1027 C CA . ILE A 1 126 ? -12.559 -5.069 29.023 1.00 96.12 126 ILE A CA 1
ATOM 1028 C C . ILE A 1 126 ? -13.877 -4.391 29.409 1.00 96.12 126 ILE A C 1
ATOM 1030 O O . ILE A 1 126 ? -14.508 -4.794 30.386 1.00 96.12 126 ILE A O 1
ATOM 1034 N N . PHE A 1 127 ? -14.320 -3.408 28.623 1.00 96.38 127 PHE A N 1
ATOM 1035 C CA . PHE A 1 127 ? -15.570 -2.692 28.852 1.00 96.38 127 PHE A CA 1
ATOM 1036 C C . PHE A 1 127 ? -16.781 -3.634 28.854 1.00 96.38 127 PHE A C 1
ATOM 1038 O O . PHE A 1 127 ? -17.570 -3.590 29.795 1.00 96.38 127 PHE A O 1
ATOM 1045 N N . THR A 1 128 ? -16.902 -4.534 27.871 1.00 96.06 128 THR A N 1
ATOM 1046 C CA . THR A 1 128 ? -17.989 -5.525 27.810 1.00 96.06 128 THR A CA 1
ATOM 1047 C C . THR A 1 128 ? -18.012 -6.403 29.058 1.00 96.06 128 THR A C 1
ATOM 1049 O O . THR A 1 128 ? -19.051 -6.519 29.702 1.00 96.06 128 THR A O 1
ATOM 1052 N N . LYS A 1 129 ? -16.860 -6.939 29.476 1.00 97.00 129 LYS A N 1
ATOM 1053 C CA . LYS A 1 129 ? -16.768 -7.782 30.676 1.00 97.00 129 LYS A CA 1
ATOM 1054 C C . LYS A 1 129 ? -17.165 -7.033 31.951 1.00 97.00 129 LYS A C 1
ATOM 1056 O O . LYS A 1 129 ? -17.845 -7.581 32.816 1.00 97.00 129 LYS A O 1
ATOM 1061 N N . VAL A 1 130 ? -16.721 -5.785 32.104 1.00 96.12 130 VAL A N 1
ATOM 1062 C CA . VAL A 1 130 ? -17.068 -4.972 33.278 1.00 96.12 130 VAL A CA 1
ATOM 1063 C C . VAL A 1 130 ? -18.545 -4.560 33.245 1.00 96.12 130 VAL A C 1
ATOM 1065 O O . VAL A 1 130 ? -19.187 -4.545 34.293 1.00 96.12 130 VAL A O 1
ATOM 1068 N N . SER A 1 131 ? -19.102 -4.303 32.059 1.00 95.25 131 SER A N 1
ATOM 1069 C CA . SER A 1 131 ? -20.534 -4.056 31.858 1.00 95.25 131 SER A CA 1
ATOM 1070 C C . SER A 1 131 ? -21.378 -5.255 32.297 1.00 95.25 131 SER A C 1
ATOM 1072 O O . SER A 1 131 ? -22.298 -5.086 33.088 1.00 95.25 131 SER A O 1
ATOM 1074 N N . GLU A 1 132 ? -21.029 -6.469 31.869 1.00 96.19 132 GLU A N 1
ATOM 1075 C CA . GLU A 1 132 ? -21.729 -7.697 32.279 1.00 96.19 132 GLU A CA 1
ATOM 1076 C C . GLU A 1 132 ? -21.657 -7.919 33.800 1.00 96.19 132 GLU A C 1
ATOM 1078 O O . GLU A 1 132 ? -22.648 -8.271 34.441 1.00 96.19 132 GLU A O 1
ATOM 1083 N N . ASN A 1 133 ? -20.494 -7.667 34.414 1.00 95.69 133 ASN A N 1
ATOM 1084 C CA . ASN A 1 133 ? -20.343 -7.751 35.870 1.00 95.69 133 ASN A CA 1
ATOM 1085 C C . ASN A 1 133 ? -21.233 -6.738 36.604 1.00 95.69 133 ASN A C 1
ATOM 1087 O O . ASN A 1 133 ? -21.775 -7.058 37.665 1.00 95.69 133 ASN A O 1
ATOM 1091 N N . MET A 1 134 ? -21.384 -5.531 36.051 1.00 94.81 134 MET A N 1
ATOM 1092 C CA . MET A 1 134 ? -22.266 -4.500 36.594 1.00 94.81 134 MET A CA 1
ATOM 1093 C C . MET A 1 134 ? -23.730 -4.945 36.542 1.00 94.81 134 MET A C 1
ATOM 1095 O O . MET A 1 134 ? -24.418 -4.843 37.557 1.00 94.81 134 MET A O 1
ATOM 1099 N N . ASP A 1 135 ? -24.181 -5.531 35.430 1.00 95.00 135 ASP A N 1
ATOM 1100 C CA . ASP A 1 135 ? -25.538 -6.081 35.304 1.00 95.00 135 ASP A CA 1
ATOM 1101 C C . ASP A 1 135 ? -25.803 -7.178 36.347 1.00 95.00 135 ASP A C 1
ATOM 1103 O O . ASP A 1 135 ? -26.836 -7.179 37.024 1.00 95.00 135 ASP A O 1
ATOM 1107 N N . VAL A 1 136 ? -24.834 -8.077 36.558 1.00 96.19 136 VAL A N 1
ATOM 1108 C CA . VAL A 1 136 ? -24.915 -9.123 37.592 1.00 96.19 136 VAL A CA 1
ATOM 1109 C C . VAL A 1 136 ? -24.965 -8.524 39.001 1.00 96.19 136 VAL A C 1
ATOM 1111 O O . VAL A 1 136 ? -25.734 -9.002 39.838 1.00 96.19 136 VAL A O 1
ATOM 1114 N N . ALA A 1 137 ? -24.162 -7.497 39.291 1.00 94.50 137 ALA A N 1
ATOM 1115 C CA . ALA A 1 137 ? -24.147 -6.836 40.596 1.00 94.50 137 ALA A CA 1
ATOM 1116 C C . ALA A 1 137 ? -25.469 -6.103 40.879 1.00 94.50 137 ALA A C 1
ATOM 1118 O O . ALA A 1 137 ? -26.020 -6.237 41.974 1.00 94.50 137 ALA A O 1
ATOM 1119 N N . VAL A 1 138 ? -26.019 -5.397 39.884 1.00 94.50 138 VAL A N 1
ATOM 1120 C CA . VAL A 1 138 ? -27.338 -4.750 39.964 1.00 94.50 138 VAL A CA 1
ATOM 1121 C C . VAL A 1 138 ? -28.432 -5.791 40.196 1.00 94.50 138 VAL A C 1
ATOM 1123 O O . VAL A 1 138 ? -29.255 -5.626 41.100 1.00 94.50 138 VAL A O 1
ATOM 1126 N N . TYR A 1 139 ? -28.416 -6.894 39.441 1.00 95.25 139 TYR A N 1
ATOM 1127 C CA . TYR A 1 139 ? -29.386 -7.973 39.600 1.00 95.25 139 TYR A CA 1
ATOM 112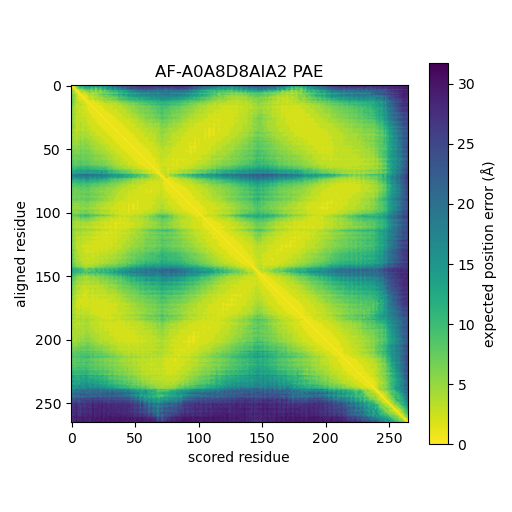8 C C . TYR A 1 139 ? -29.315 -8.592 40.998 1.00 95.25 139 TYR A C 1
ATOM 1130 O O . TYR A 1 139 ? -30.339 -8.689 41.670 1.00 95.25 139 TYR A O 1
ATOM 1138 N N . LYS A 1 140 ? -28.118 -8.935 41.491 1.00 93.12 140 LYS A N 1
ATOM 1139 C CA . LYS A 1 140 ? -27.941 -9.465 42.852 1.00 93.12 140 LYS A CA 1
ATOM 1140 C C . LYS A 1 140 ? -28.457 -8.497 43.914 1.00 93.12 140 LYS A C 1
ATOM 1142 O O . LYS A 1 140 ? -29.217 -8.925 44.777 1.00 93.12 140 LYS A O 1
ATOM 1147 N N . ASN A 1 141 ? -28.116 -7.210 43.812 1.00 93.00 141 ASN A N 1
ATOM 1148 C CA . ASN A 1 141 ? -28.588 -6.187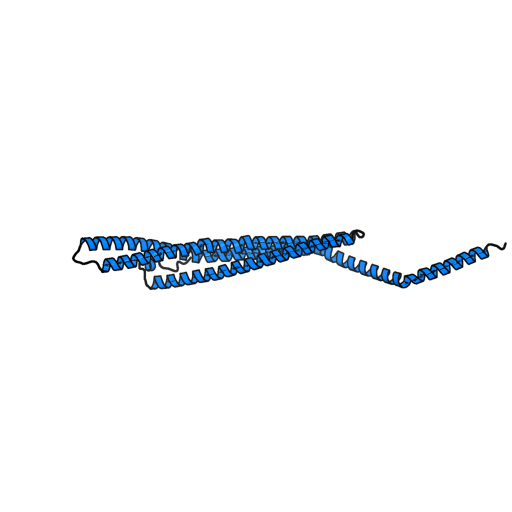 44.746 1.00 93.00 141 ASN A CA 1
ATOM 1149 C C . ASN A 1 141 ? -30.123 -6.065 44.751 1.00 93.00 141 ASN A C 1
ATOM 1151 O O . ASN A 1 141 ? -30.732 -5.888 45.801 1.00 93.00 141 ASN A O 1
ATOM 1155 N N . SER A 1 142 ? -30.768 -6.233 43.591 1.00 93.88 142 SER A N 1
ATOM 1156 C CA . SER A 1 142 ? -32.232 -6.173 43.471 1.00 93.88 142 SER A CA 1
ATOM 1157 C C . SER A 1 142 ? -32.968 -7.351 44.126 1.00 93.88 142 SER A C 1
ATOM 1159 O O . SER A 1 142 ? -34.145 -7.228 44.458 1.00 93.88 142 SER A O 1
ATOM 1161 N N . GLN A 1 143 ? -32.284 -8.484 44.323 1.00 93.81 143 GLN A N 1
ATOM 1162 C CA . GLN A 1 143 ? -32.850 -9.720 44.875 1.00 93.81 143 GLN A CA 1
ATOM 1163 C C . GLN A 1 143 ? -32.624 -9.875 46.388 1.00 93.81 143 GLN A C 1
ATOM 1165 O O . GLN A 1 143 ? -33.100 -10.846 46.982 1.00 93.81 143 GLN A O 1
ATOM 1170 N N . VAL A 1 144 ? -31.892 -8.959 47.035 1.00 93.19 144 VAL A N 1
ATOM 1171 C CA . VAL A 1 144 ? -31.585 -9.075 48.467 1.00 93.19 144 VAL A CA 1
ATOM 1172 C C . VAL A 1 144 ? -32.852 -8.950 49.315 1.00 93.19 144 VAL A C 1
ATOM 1174 O O . VAL A 1 144 ? -33.688 -8.065 49.122 1.00 93.19 144 VAL A O 1
ATOM 1177 N N . ASN A 1 145 ? -32.989 -9.836 50.304 1.00 89.19 145 ASN A N 1
ATOM 1178 C CA . ASN A 1 145 ? -34.096 -9.782 51.250 1.00 89.19 145 ASN A CA 1
ATOM 1179 C C . ASN A 1 145 ? -33.947 -8.572 52.187 1.00 89.19 145 ASN A C 1
ATOM 1181 O O . ASN A 1 145 ? -32.992 -8.488 52.956 1.00 89.19 145 ASN A O 1
ATOM 1185 N N . LYS A 1 146 ? -34.953 -7.689 52.195 1.00 90.62 146 LYS A N 1
ATOM 1186 C CA . LYS A 1 146 ? -34.992 -6.470 53.025 1.00 90.62 146 LYS A CA 1
ATOM 1187 C C . LYS A 1 146 ? -34.874 -6.726 54.534 1.00 90.62 146 LYS A C 1
ATOM 1189 O O . LYS A 1 146 ? -34.517 -5.820 55.277 1.00 90.62 146 LYS A O 1
ATOM 1194 N N . ASN A 1 147 ? 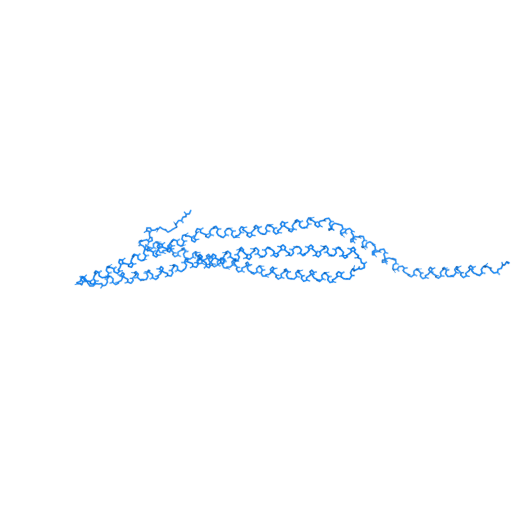-35.147 -7.949 54.987 1.00 91.38 147 ASN A N 1
ATOM 1195 C CA . ASN A 1 147 ? -35.061 -8.333 56.396 1.00 91.38 147 ASN A CA 1
ATOM 1196 C C . ASN A 1 147 ? -33.647 -8.759 56.827 1.00 91.38 147 ASN A C 1
ATOM 1198 O O . ASN A 1 147 ? -33.445 -9.089 57.994 1.00 91.38 147 ASN A O 1
ATOM 1202 N N . ARG A 1 148 ? -32.675 -8.796 55.905 1.00 91.69 148 ARG A N 1
ATOM 1203 C CA . ARG A 1 148 ? -31.289 -9.198 56.173 1.00 91.69 148 ARG A CA 1
ATOM 1204 C C . ARG A 1 148 ? -30.345 -8.007 55.988 1.00 91.69 148 ARG A C 1
ATOM 1206 O O . ARG A 1 148 ? -29.754 -7.859 54.925 1.00 91.69 148 ARG A O 1
ATOM 1213 N N . PRO A 1 149 ? -30.191 -7.146 57.009 1.00 89.31 149 PRO A N 1
ATOM 1214 C CA . PRO A 1 149 ? -29.428 -5.905 56.881 1.00 89.31 149 PRO A CA 1
ATOM 1215 C C . PRO A 1 149 ? -27.950 -6.120 56.523 1.00 89.31 149 PRO A C 1
ATOM 1217 O O . PRO A 1 149 ? -27.377 -5.285 55.835 1.00 89.31 149 PRO A O 1
ATOM 1220 N N . VAL A 1 150 ? -27.343 -7.240 56.934 1.00 90.94 150 VAL A N 1
ATOM 1221 C CA . VAL A 1 150 ? -25.955 -7.583 56.570 1.00 90.94 150 VAL A CA 1
ATOM 1222 C C . VAL A 1 150 ? -25.836 -7.859 55.067 1.00 90.94 150 VAL A C 1
ATOM 1224 O O . VAL A 1 150 ? -25.030 -7.219 54.398 1.00 90.94 150 VAL A O 1
ATOM 1227 N N . ASP A 1 151 ? -26.700 -8.724 54.526 1.00 89.69 151 ASP A N 1
ATOM 1228 C CA . ASP A 1 151 ? -26.738 -9.061 53.096 1.00 89.69 151 ASP A CA 1
ATOM 1229 C C . ASP A 1 151 ? -26.984 -7.813 52.217 1.00 89.69 151 ASP A C 1
ATOM 1231 O O . ASP A 1 151 ? -26.454 -7.721 51.110 1.00 89.69 151 ASP A O 1
ATOM 1235 N N . ILE A 1 152 ? -27.766 -6.836 52.706 1.00 90.69 152 ILE A N 1
ATOM 1236 C CA . ILE A 1 152 ? -28.004 -5.553 52.014 1.00 90.69 152 ILE A CA 1
ATOM 1237 C C . ILE A 1 152 ? -26.704 -4.762 51.899 1.00 90.69 152 ILE A C 1
ATOM 1239 O O . ILE A 1 152 ? -26.324 -4.367 50.801 1.00 90.69 152 ILE A O 1
ATOM 1243 N N . VAL A 1 153 ? -26.001 -4.567 53.017 1.00 92.94 153 VAL A N 1
ATOM 1244 C CA . VAL A 1 153 ? -24.753 -3.793 53.040 1.00 92.94 153 VAL A CA 1
ATOM 1245 C C . VAL A 1 153 ? -23.680 -4.454 52.170 1.00 92.94 153 VAL A C 1
ATOM 1247 O O . VAL A 1 153 ? -22.957 -3.765 51.450 1.00 92.94 153 VAL A O 1
ATOM 1250 N N . GLU A 1 154 ? -23.577 -5.785 52.183 1.00 92.12 154 GLU A N 1
ATOM 1251 C CA . GLU A 1 154 ? -22.637 -6.511 51.320 1.00 92.12 154 GLU A CA 1
ATOM 1252 C C . GLU A 1 154 ? -22.948 -6.324 49.828 1.00 92.12 154 GLU A C 1
ATOM 1254 O O . GLU A 1 154 ? -22.038 -6.053 49.035 1.00 92.12 154 GLU A O 1
ATOM 1259 N N . ALA A 1 155 ? -24.221 -6.418 49.437 1.00 92.06 155 ALA A N 1
ATOM 1260 C CA . ALA A 1 155 ? -24.632 -6.225 48.051 1.00 92.06 155 ALA A CA 1
ATOM 1261 C C . ALA A 1 155 ? -24.469 -4.771 47.579 1.00 92.06 155 ALA A C 1
ATOM 1263 O O . ALA A 1 155 ? -24.006 -4.548 46.457 1.00 92.06 155 ALA A O 1
ATOM 1264 N N . GLU A 1 156 ? -24.771 -3.788 48.431 1.00 93.19 156 GLU A N 1
ATOM 1265 C CA . GLU A 1 156 ? -24.548 -2.366 48.147 1.00 93.19 156 GLU A CA 1
ATOM 1266 C C . GLU A 1 156 ? -23.056 -2.050 47.976 1.00 93.19 156 GLU A C 1
ATOM 1268 O O . GLU A 1 156 ? -22.676 -1.357 47.027 1.00 93.19 156 GLU A O 1
ATOM 1273 N N . ASN A 1 157 ? -22.192 -2.603 48.833 1.00 94.00 157 ASN A N 1
ATOM 1274 C CA . ASN A 1 157 ? -20.741 -2.442 48.720 1.00 94.00 157 ASN A CA 1
ATOM 1275 C C . ASN A 1 157 ? -20.197 -3.059 47.425 1.00 94.00 157 ASN A C 1
ATOM 1277 O O . ASN A 1 157 ? -19.417 -2.416 46.717 1.00 94.00 157 ASN A O 1
ATOM 1281 N N . LEU A 1 158 ? -20.637 -4.275 47.079 1.00 94.00 158 LEU A N 1
ATOM 1282 C CA . LEU A 1 158 ? -20.259 -4.930 45.825 1.00 94.00 158 LEU A CA 1
ATOM 1283 C C . LEU A 1 158 ? -20.723 -4.121 44.605 1.00 94.00 158 LEU A C 1
ATOM 1285 O O . LEU A 1 158 ? -19.951 -3.932 43.661 1.00 94.00 158 LEU A O 1
ATOM 1289 N N . LEU A 1 159 ? -21.962 -3.624 44.621 1.00 94.81 159 LEU A N 1
ATOM 1290 C CA . LEU A 1 159 ? -22.511 -2.792 43.552 1.00 94.81 159 LEU A CA 1
ATOM 1291 C C . LEU A 1 159 ? -21.734 -1.479 43.409 1.00 94.81 159 LEU A C 1
ATOM 1293 O O . LEU A 1 159 ? -21.378 -1.101 42.296 1.00 94.81 159 LEU A O 1
ATOM 1297 N N . SER A 1 160 ? -21.432 -0.802 44.517 1.00 95.31 160 SER A N 1
ATOM 1298 C CA . SER A 1 160 ? -20.652 0.440 44.524 1.00 95.31 160 SER A CA 1
ATOM 1299 C C . SER A 1 160 ? -19.248 0.234 43.942 1.00 95.31 160 SER A C 1
ATOM 1301 O O . SER A 1 160 ? -18.825 0.972 43.047 1.00 95.31 160 SER A O 1
ATOM 1303 N N . ALA A 1 161 ? -18.553 -0.829 44.366 1.00 95.00 161 ALA A N 1
ATOM 1304 C CA . ALA A 1 161 ? -17.236 -1.183 43.840 1.00 95.00 161 ALA A CA 1
ATOM 1305 C C . ALA A 1 161 ? -17.281 -1.507 42.335 1.00 95.00 161 ALA A C 1
ATOM 1307 O O . ALA A 1 161 ? -16.466 -0.999 41.560 1.00 95.00 161 ALA A O 1
ATOM 1308 N N . THR A 1 162 ? -18.270 -2.297 41.904 1.00 95.06 162 THR A N 1
ATOM 1309 C CA . THR A 1 162 ? -18.445 -2.680 40.493 1.00 95.06 162 THR A CA 1
ATOM 1310 C C . THR A 1 162 ? -18.795 -1.471 39.625 1.00 95.06 162 THR A C 1
ATOM 1312 O O . THR A 1 162 ? -18.231 -1.312 38.544 1.00 95.06 162 THR A O 1
ATOM 1315 N N . LYS A 1 163 ? -19.637 -0.557 40.125 1.00 95.19 163 LYS A N 1
ATOM 1316 C CA . LYS A 1 163 ? -19.980 0.703 39.451 1.00 95.19 163 LYS A CA 1
ATOM 1317 C C . LYS A 1 163 ? -18.763 1.602 39.256 1.00 95.19 163 LYS A C 1
ATOM 1319 O O . LYS A 1 163 ? -18.609 2.200 38.196 1.00 95.19 163 LYS A O 1
ATOM 1324 N N . SER A 1 164 ? -17.887 1.688 40.258 1.00 95.38 164 SER A N 1
ATOM 1325 C CA . SER A 1 164 ? -16.627 2.427 40.136 1.00 95.38 164 SER A CA 1
ATOM 1326 C C . SER A 1 164 ? -15.741 1.836 39.033 1.00 95.38 164 SER A C 1
ATOM 1328 O O . SER A 1 164 ? -15.281 2.557 38.148 1.00 95.38 164 SER A O 1
ATOM 1330 N N . CYS A 1 165 ? -15.579 0.508 39.018 1.00 95.00 165 CYS A N 1
ATOM 1331 C CA . CYS A 1 165 ? -14.817 -0.191 37.982 1.00 95.00 165 CYS A CA 1
ATOM 1332 C C . CYS A 1 165 ? -15.409 0.027 36.579 1.00 95.00 165 CYS A C 1
ATOM 1334 O O . CYS A 1 165 ? -14.667 0.319 35.641 1.00 95.00 165 CYS A O 1
ATOM 1336 N N . PHE A 1 166 ? -16.740 -0.032 36.450 1.00 96.12 166 PHE A N 1
ATOM 1337 C CA . PHE A 1 166 ? -17.450 0.284 35.211 1.00 96.12 166 PHE A CA 1
ATOM 1338 C C . PHE A 1 166 ? -17.156 1.700 34.728 1.00 96.12 166 PHE A C 1
ATOM 1340 O O . PHE A 1 166 ? -16.763 1.877 33.580 1.00 96.12 166 PHE A O 1
ATOM 1347 N N . ASN A 1 167 ? -17.277 2.697 35.605 1.00 94.75 167 ASN A N 1
ATOM 1348 C CA . ASN A 1 167 ? -17.027 4.089 35.245 1.00 94.75 167 ASN A CA 1
ATOM 1349 C C . ASN A 1 167 ? -15.599 4.300 34.725 1.00 94.75 167 ASN A C 1
ATOM 1351 O O . ASN A 1 167 ? -15.414 4.988 33.723 1.00 94.75 167 ASN A O 1
ATOM 1355 N N . HIS A 1 168 ? -14.597 3.691 35.367 1.00 95.31 168 HIS A N 1
ATOM 1356 C CA . HIS A 1 168 ? -13.213 3.750 34.895 1.00 95.31 168 HIS A CA 1
ATOM 1357 C C . HIS A 1 168 ? -13.051 3.090 33.519 1.00 95.31 168 HIS A C 1
ATOM 1359 O O . HIS A 1 168 ? -12.568 3.736 32.592 1.00 95.31 168 HIS A O 1
ATOM 1365 N N . ALA A 1 169 ? -13.536 1.856 33.350 1.00 95.31 169 ALA A N 1
ATOM 1366 C CA . ALA A 1 169 ? -13.439 1.136 32.080 1.00 95.31 169 ALA A CA 1
ATOM 1367 C C . ALA A 1 169 ? -14.176 1.852 30.933 1.00 95.31 169 ALA A C 1
ATOM 1369 O O . ALA A 1 169 ? -13.690 1.887 29.804 1.00 95.31 169 ALA A O 1
ATOM 1370 N N . ALA A 1 170 ? -15.336 2.449 31.216 1.00 94.62 170 ALA A N 1
ATOM 1371 C CA . ALA A 1 170 ? -16.120 3.199 30.243 1.00 94.62 170 ALA A CA 1
ATOM 1372 C C . ALA A 1 170 ? -15.398 4.482 29.801 1.00 94.62 170 ALA A C 1
ATOM 1374 O O . ALA A 1 170 ? -15.335 4.777 28.606 1.00 94.62 170 ALA A O 1
ATOM 1375 N N . LEU A 1 171 ? -14.805 5.227 30.742 1.00 94.62 171 LEU A N 1
ATOM 1376 C CA . LEU A 1 171 ? -14.008 6.416 30.428 1.00 94.62 171 LEU A CA 1
ATOM 1377 C C . LEU A 1 171 ? -12.753 6.069 29.624 1.00 94.62 171 LEU A C 1
ATOM 1379 O O . LEU A 1 171 ? -12.475 6.748 28.633 1.00 94.62 171 LEU A O 1
ATOM 1383 N N . ASP A 1 172 ? -12.038 5.006 30.000 1.00 94.75 172 ASP A N 1
ATOM 1384 C CA . ASP A 1 172 ? -10.876 4.529 29.250 1.00 94.75 172 ASP A CA 1
ATOM 1385 C C . ASP A 1 172 ? -11.282 4.153 27.824 1.00 94.75 172 ASP A C 1
ATOM 1387 O O . ASP A 1 172 ? -10.675 4.618 26.857 1.00 94.75 172 ASP A O 1
ATOM 1391 N N . TYR A 1 173 ? -12.368 3.395 27.664 1.00 95.19 173 TYR A N 1
ATOM 1392 C CA . TYR A 1 173 ? -12.820 2.979 26.343 1.00 95.19 173 TYR A CA 1
ATOM 1393 C C . TYR A 1 173 ? -13.208 4.172 25.451 1.00 95.19 173 TYR A C 1
ATOM 1395 O O . TYR A 1 173 ? -12.764 4.271 24.302 1.00 95.19 173 TYR A O 1
ATOM 1403 N N . VAL A 1 174 ? -13.953 5.140 25.997 1.00 94.62 174 VAL A N 1
ATOM 1404 C CA . VAL A 1 174 ? -14.292 6.386 25.291 1.00 94.62 174 VAL A CA 1
ATOM 1405 C C . VAL A 1 174 ? -13.044 7.196 24.938 1.00 94.62 174 VAL A C 1
ATOM 1407 O O . VAL A 1 174 ? -12.973 7.761 23.839 1.00 94.62 174 VAL A O 1
ATOM 1410 N N . ASN A 1 175 ? -12.055 7.254 25.832 1.00 93.12 175 ASN A N 1
ATOM 1411 C CA . ASN A 1 175 ? -10.781 7.914 25.570 1.00 93.12 175 ASN A CA 1
ATOM 1412 C C . ASN A 1 175 ? -10.073 7.274 24.367 1.00 93.12 175 ASN A C 1
ATOM 1414 O O . ASN A 1 175 ? -9.720 7.981 23.423 1.00 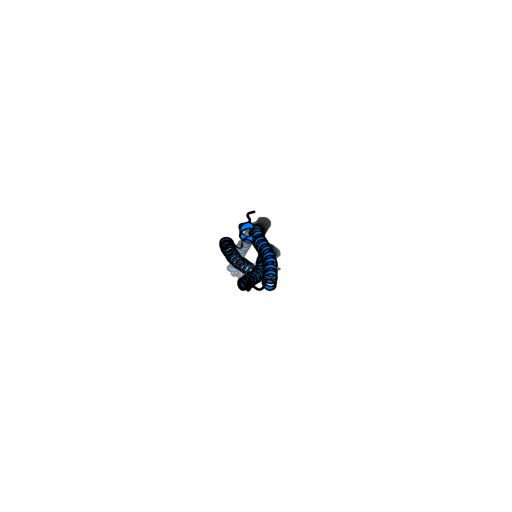93.12 175 ASN A O 1
ATOM 1418 N N . TYR A 1 176 ? -9.947 5.947 24.341 1.00 94.38 176 TYR A N 1
ATOM 1419 C CA . TYR A 1 176 ? -9.297 5.228 23.245 1.00 94.38 176 TYR A CA 1
ATOM 1420 C C . TYR A 1 176 ? -10.018 5.392 21.903 1.00 94.38 176 TYR A C 1
ATOM 1422 O O . TYR A 1 176 ? -9.369 5.699 20.899 1.00 94.38 176 TYR A O 1
ATOM 1430 N N . ILE A 1 177 ? -11.353 5.305 21.878 1.00 94.56 177 ILE A N 1
ATOM 1431 C CA . ILE A 1 177 ? -12.145 5.617 20.676 1.00 94.56 177 ILE A CA 1
ATOM 1432 C C . ILE A 1 177 ? -11.868 7.050 20.216 1.00 94.56 177 ILE A C 1
ATOM 1434 O O . ILE A 1 177 ? -11.580 7.296 19.043 1.00 94.56 177 ILE A O 1
ATOM 1438 N N . THR A 1 178 ? -11.920 8.013 21.135 1.00 92.44 178 THR A N 1
ATOM 1439 C CA . THR A 1 178 ? -11.727 9.430 20.809 1.00 92.44 178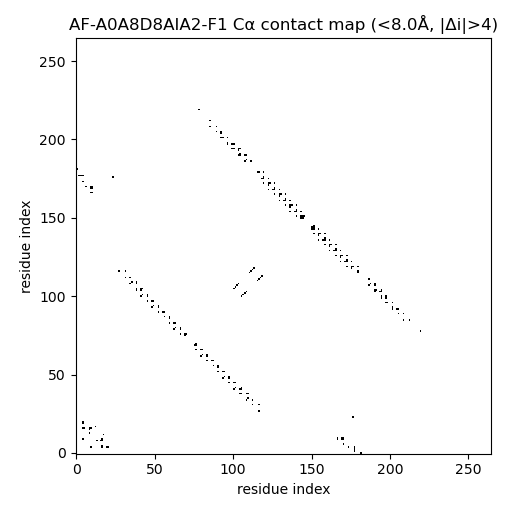 THR A CA 1
ATOM 1440 C C . THR A 1 178 ? -10.327 9.689 20.260 1.00 92.44 178 THR A C 1
ATOM 1442 O O . THR A 1 178 ? -10.173 10.412 19.269 1.00 92.44 178 THR A O 1
ATOM 1445 N N . MET A 1 179 ? -9.301 9.081 20.854 1.00 93.38 179 MET A N 1
ATOM 1446 C CA . MET A 1 179 ? -7.928 9.182 20.373 1.00 93.38 179 MET A CA 1
ATOM 1447 C C . MET A 1 179 ? -7.779 8.565 18.983 1.00 93.38 179 MET A C 1
ATOM 1449 O O . MET A 1 179 ? -7.237 9.231 18.100 1.00 93.38 179 MET A O 1
ATOM 1453 N N . LEU A 1 180 ? -8.338 7.376 18.734 1.00 94.88 180 LEU A N 1
ATOM 1454 C CA . LEU A 1 180 ? -8.315 6.739 17.414 1.00 94.88 180 LEU A CA 1
ATOM 1455 C C . LEU A 1 180 ? -8.989 7.616 16.345 1.00 94.88 180 LEU A C 1
ATOM 1457 O O . LEU A 1 180 ? -8.425 7.837 15.271 1.00 94.88 180 LEU A O 1
ATOM 1461 N N . GLN A 1 181 ? -10.163 8.179 16.644 1.00 91.81 181 GLN A N 1
ATOM 1462 C CA . GLN A 1 181 ? -10.918 9.036 15.720 1.00 91.81 181 GLN A CA 1
ATOM 1463 C C . GLN A 1 181 ? -10.168 10.322 15.340 1.00 91.81 181 GLN A C 1
ATOM 1465 O O . GLN A 1 181 ? -10.336 10.834 14.229 1.00 91.81 181 GLN A O 1
ATOM 1470 N N . ASN A 1 182 ? -9.332 10.851 16.236 1.00 91.31 182 ASN A N 1
ATOM 1471 C CA . ASN A 1 182 ? -8.489 12.006 15.933 1.00 91.31 182 ASN A CA 1
ATOM 1472 C C . ASN A 1 182 ? -7.184 11.589 15.235 1.00 91.31 182 ASN A C 1
ATOM 1474 O O . ASN A 1 182 ? -6.802 12.224 14.250 1.00 91.31 182 ASN A O 1
ATOM 1478 N N . ARG A 1 183 ? -6.555 10.492 15.677 1.00 93.56 183 ARG A N 1
ATOM 1479 C CA . ARG A 1 183 ? -5.299 9.960 15.129 1.00 93.56 183 ARG A CA 1
ATOM 1480 C C . ARG A 1 183 ? -5.443 9.510 13.676 1.00 93.56 183 ARG A C 1
ATOM 1482 O O . ARG A 1 183 ? -4.601 9.857 12.851 1.00 93.56 183 ARG A O 1
ATOM 1489 N N . LYS A 1 184 ? -6.552 8.845 13.319 1.00 94.25 184 LYS A N 1
ATOM 1490 C CA . LYS A 1 184 ? -6.792 8.353 11.947 1.00 94.25 184 LYS A CA 1
ATOM 1491 C C . LYS A 1 184 ? -6.657 9.444 10.882 1.00 94.25 184 LYS A C 1
ATOM 1493 O O . LYS A 1 184 ? -6.227 9.165 9.770 1.00 94.25 184 LYS A O 1
ATOM 1498 N N . ARG A 1 185 ? -7.020 10.694 11.211 1.00 93.19 185 ARG A N 1
ATOM 1499 C CA . ARG A 1 185 ? -7.019 11.811 10.254 1.00 93.19 185 ARG A CA 1
ATOM 1500 C C . ARG A 1 185 ? -5.604 12.115 9.789 1.00 93.19 185 ARG A C 1
ATOM 1502 O O . ARG A 1 185 ? -5.349 12.105 8.592 1.00 93.19 185 ARG A O 1
ATOM 1509 N N . HIS A 1 186 ? -4.700 12.383 10.726 1.00 94.25 186 HIS A N 1
ATOM 1510 C CA . HIS A 1 186 ? -3.339 12.754 10.367 1.00 94.25 186 HIS A CA 1
ATOM 1511 C C . HIS A 1 186 ? -2.512 11.544 9.929 1.00 94.25 186 HIS A C 1
ATOM 1513 O O . HIS A 1 186 ? -1.670 11.709 9.064 1.00 94.25 186 HIS A O 1
ATOM 1519 N N . GLU A 1 187 ? -2.766 10.345 10.467 1.00 94.94 187 GLU A N 1
ATOM 1520 C CA . GLU A 1 187 ? -1.968 9.147 10.166 1.00 94.94 187 GLU A CA 1
ATOM 1521 C C . GLU A 1 187 ? -2.179 8.664 8.727 1.00 94.94 187 GLU A C 1
ATOM 1523 O O . GLU A 1 187 ? -1.232 8.349 8.004 1.00 94.94 187 GLU A O 1
ATOM 1528 N N . ILE A 1 188 ? -3.439 8.652 8.281 1.00 94.50 188 ILE A N 1
ATOM 1529 C CA . ILE A 1 188 ? -3.784 8.263 6.913 1.00 94.50 188 ILE A CA 1
ATOM 1530 C C . ILE A 1 188 ? -3.295 9.335 5.936 1.00 94.50 188 ILE A C 1
ATOM 1532 O O . ILE A 1 188 ? -2.666 9.008 4.931 1.00 94.50 188 ILE A O 1
ATOM 1536 N N . LEU A 1 189 ? -3.544 10.616 6.233 1.00 96.50 189 LEU A N 1
ATOM 1537 C CA . LEU A 1 189 ? -3.128 11.714 5.358 1.00 96.50 189 LEU A CA 1
ATOM 1538 C C . LEU A 1 189 ? -1.605 11.815 5.240 1.00 96.50 189 LEU A C 1
ATOM 1540 O O . LEU A 1 189 ? -1.114 11.988 4.129 1.00 96.50 189 LEU A O 1
ATOM 1544 N N . SER A 1 190 ? -0.857 11.680 6.340 1.00 95.88 190 SER A N 1
ATOM 1545 C CA . SER A 1 190 ? 0.609 11.725 6.308 1.00 95.88 190 SER A CA 1
ATOM 1546 C C . SER A 1 190 ? 1.177 10.571 5.488 1.00 95.88 190 SER A C 1
ATOM 1548 O O . SER A 1 190 ? 2.022 10.796 4.627 1.00 95.88 190 SER A O 1
ATOM 1550 N N . THR A 1 191 ? 0.656 9.356 5.677 1.00 96.00 191 THR A N 1
ATOM 1551 C CA . THR A 1 191 ? 1.107 8.169 4.942 1.00 96.00 191 THR A CA 1
ATOM 1552 C C . THR A 1 191 ? 0.865 8.304 3.439 1.00 96.00 191 THR A C 1
ATOM 1554 O O . THR A 1 191 ? 1.761 8.024 2.641 1.00 96.00 191 THR A O 1
ATOM 1557 N N . LEU A 1 192 ? -0.323 8.768 3.039 1.00 95.00 192 LEU A N 1
ATOM 1558 C CA . LEU A 1 192 ? -0.643 8.985 1.627 1.00 95.00 192 LEU A CA 1
ATOM 1559 C C . LEU A 1 192 ? 0.168 10.136 1.028 1.00 95.00 192 LEU A C 1
ATOM 1561 O O . LEU A 1 192 ? 0.662 10.007 -0.089 1.00 95.00 192 LEU A O 1
ATOM 1565 N N . LEU A 1 193 ? 0.353 11.232 1.768 1.00 96.00 193 LEU A N 1
ATOM 1566 C CA . LEU A 1 193 ? 1.179 12.353 1.325 1.00 96.00 193 LEU A CA 1
ATOM 1567 C C . LEU A 1 193 ? 2.625 11.911 1.079 1.00 96.00 193 LEU A C 1
ATOM 1569 O O . LEU A 1 193 ? 3.164 12.202 0.015 1.00 96.00 193 LEU A O 1
ATOM 1573 N N . SER A 1 194 ? 3.228 11.164 2.009 1.00 96.56 194 SER A N 1
ATOM 1574 C CA . SER A 1 194 ? 4.584 10.631 1.841 1.00 96.56 194 SER A CA 1
ATOM 1575 C C . SER A 1 194 ? 4.702 9.730 0.612 1.00 96.56 194 SER A C 1
ATOM 1577 O O . SER A 1 194 ? 5.691 9.813 -0.113 1.00 96.56 194 SER A O 1
ATOM 1579 N N . TYR A 1 195 ? 3.687 8.907 0.333 1.00 95.94 195 TYR A N 1
ATOM 1580 C CA . TYR A 1 195 ? 3.678 8.076 -0.869 1.00 95.94 195 TYR A CA 1
ATOM 1581 C C . TYR A 1 195 ? 3.588 8.908 -2.156 1.00 95.94 195 TYR A C 1
ATOM 1583 O O . TYR A 1 195 ? 4.357 8.681 -3.087 1.00 95.94 195 TYR A O 1
ATOM 1591 N N . ILE A 1 196 ? 2.713 9.916 -2.203 1.00 96.62 196 ILE A N 1
ATOM 1592 C CA . ILE A 1 196 ? 2.599 10.812 -3.365 1.00 96.62 196 ILE A CA 1
ATOM 1593 C C . ILE A 1 196 ? 3.883 11.616 -3.583 1.00 96.62 196 ILE A C 1
ATOM 1595 O O . ILE A 1 196 ? 4.310 11.779 -4.724 1.00 96.62 196 ILE A O 1
ATOM 1599 N N . GLN A 1 197 ? 4.539 12.069 -2.515 1.00 97.38 197 GLN A N 1
ATOM 1600 C CA . GLN A 1 197 ? 5.842 12.727 -2.610 1.00 97.38 197 GLN A CA 1
ATOM 1601 C C . GLN A 1 197 ? 6.906 11.786 -3.184 1.00 97.38 197 GLN A C 1
ATOM 1603 O O . GLN A 1 197 ? 7.655 12.198 -4.065 1.00 97.38 197 GLN A O 1
ATOM 1608 N N . ALA A 1 198 ? 6.932 10.516 -2.767 1.00 97.06 198 ALA A N 1
ATOM 1609 C CA . ALA A 1 198 ? 7.827 9.519 -3.352 1.00 97.06 198 ALA A CA 1
ATOM 1610 C C . ALA A 1 198 ? 7.547 9.293 -4.850 1.00 97.06 198 ALA A C 1
ATOM 1612 O O . ALA A 1 198 ? 8.488 9.238 -5.642 1.00 97.06 198 ALA A O 1
ATOM 1613 N N . CYS A 1 199 ? 6.272 9.226 -5.257 1.00 96.50 199 CYS A N 1
ATOM 1614 C CA . CYS A 1 199 ? 5.890 9.163 -6.672 1.00 96.50 199 CYS A CA 1
ATOM 1615 C C . CYS A 1 199 ? 6.366 10.400 -7.443 1.00 96.50 199 CYS A C 1
ATOM 1617 O O . CYS A 1 199 ? 6.916 10.262 -8.531 1.00 96.50 199 CYS A O 1
ATOM 1619 N N . SER A 1 200 ? 6.187 11.597 -6.879 1.00 97.81 200 SER A N 1
ATOM 1620 C CA . SER A 1 200 ? 6.659 12.846 -7.483 1.00 97.81 200 SER A CA 1
ATOM 1621 C C . SER A 1 200 ? 8.167 12.791 -7.718 1.00 97.81 200 SER A C 1
ATOM 1623 O O . SER A 1 200 ? 8.613 13.014 -8.838 1.00 97.81 200 SER A O 1
ATOM 1625 N N . THR A 1 201 ? 8.947 12.424 -6.696 1.00 97.88 201 THR A N 1
ATOM 1626 C CA . THR A 1 201 ? 10.404 12.278 -6.807 1.00 97.88 201 THR A CA 1
ATOM 1627 C C . THR A 1 201 ? 10.792 11.274 -7.888 1.00 97.88 201 THR A C 1
ATOM 1629 O O . THR A 1 201 ? 11.668 11.572 -8.690 1.00 97.88 201 THR A O 1
ATOM 1632 N N . TYR A 1 202 ? 10.115 10.125 -7.963 1.00 97.81 202 TYR A N 1
ATOM 1633 C CA . TYR A 1 202 ? 10.355 9.129 -9.010 1.00 97.81 202 TYR A CA 1
ATOM 1634 C C . TYR A 1 202 ? 10.161 9.703 -10.422 1.00 97.81 202 TYR A C 1
ATOM 1636 O O . TYR A 1 202 ? 11.006 9.493 -11.291 1.00 97.81 202 TYR A O 1
ATOM 1644 N N . PHE A 1 203 ? 9.080 10.455 -10.654 1.00 97.44 203 PHE A N 1
ATOM 1645 C CA . PHE A 1 203 ? 8.840 11.081 -11.955 1.00 97.44 203 PHE A CA 1
ATOM 1646 C C . PHE A 1 203 ? 9.869 12.164 -12.282 1.00 97.44 203 PHE A C 1
ATOM 1648 O O . PHE A 1 203 ? 10.342 12.206 -13.414 1.00 97.44 203 PHE A O 1
ATOM 1655 N N . HIS A 1 204 ? 10.251 12.990 -11.305 1.00 97.81 204 HIS A N 1
ATOM 1656 C CA . HIS A 1 204 ? 11.307 13.988 -11.489 1.00 97.81 204 HIS A CA 1
ATOM 1657 C C . HIS A 1 204 ? 12.640 13.331 -11.860 1.00 97.81 204 HIS A C 1
ATOM 1659 O O . HIS A 1 204 ? 13.204 13.666 -12.891 1.00 97.81 204 HIS A O 1
ATOM 1665 N N . GLN A 1 205 ? 13.076 12.315 -11.107 1.00 97.81 205 GLN A N 1
ATOM 1666 C CA . GLN A 1 205 ? 14.307 11.572 -11.405 1.00 97.81 205 GLN A CA 1
ATOM 1667 C C . GLN A 1 205 ? 14.293 10.950 -12.809 1.00 97.81 205 GLN A C 1
ATOM 1669 O O . GLN A 1 205 ? 15.307 10.954 -13.501 1.00 97.81 205 GLN A O 1
ATOM 1674 N N . GLY A 1 206 ? 13.145 10.420 -13.241 1.00 96.69 206 GLY A N 1
ATOM 1675 C CA . GLY A 1 206 ? 12.985 9.884 -14.592 1.00 96.69 206 GLY A CA 1
ATOM 1676 C C . GLY A 1 206 ? 13.018 10.958 -15.683 1.00 96.69 206 GLY A C 1
ATOM 1677 O O . GLY A 1 206 ? 13.564 10.699 -16.752 1.00 96.69 206 GLY A O 1
ATOM 1678 N N . SER A 1 207 ? 12.462 12.146 -15.423 1.00 96.56 207 SER A N 1
ATOM 1679 C CA . SER A 1 207 ? 12.507 13.286 -16.349 1.00 96.56 207 SER A CA 1
ATOM 1680 C C . SER A 1 207 ? 13.933 13.796 -16.510 1.00 96.56 207 SER A C 1
ATOM 1682 O O . SER A 1 207 ? 14.421 13.859 -17.635 1.00 96.56 207 SER A O 1
ATOM 1684 N N . ASP A 1 208 ? 14.614 14.058 -15.393 1.00 97.62 208 ASP A N 1
ATOM 1685 C CA . ASP A 1 208 ? 15.990 14.559 -15.371 1.00 97.62 208 ASP A CA 1
ATOM 1686 C C . ASP A 1 208 ? 16.927 13.589 -16.115 1.00 97.62 208 ASP A C 1
ATOM 1688 O O . ASP A 1 208 ? 17.701 13.998 -16.975 1.00 97.62 208 ASP A O 1
ATOM 1692 N N . LEU A 1 209 ? 16.774 12.276 -15.890 1.00 96.88 209 LEU A N 1
ATOM 1693 C CA . LEU A 1 209 ? 17.536 11.258 -16.619 1.00 96.88 209 LEU A CA 1
ATOM 1694 C C . LEU A 1 209 ? 17.275 11.300 -18.134 1.00 96.88 209 LEU A C 1
ATOM 1696 O O . LEU A 1 209 ? 18.203 11.156 -18.927 1.00 96.88 209 LEU A O 1
ATOM 1700 N N . CYS A 1 210 ? 16.021 11.460 -18.560 1.00 94.31 210 CYS A N 1
ATOM 1701 C CA . CYS A 1 210 ? 15.702 11.553 -19.986 1.00 94.31 210 CYS A CA 1
ATOM 1702 C C . CYS A 1 210 ? 16.291 12.819 -20.621 1.00 94.31 210 CYS A C 1
ATOM 1704 O O . CYS A 1 210 ? 16.737 12.768 -21.768 1.00 94.31 210 CYS A O 1
ATOM 1706 N N . GLU A 1 211 ? 16.297 13.934 -19.891 1.00 96.44 211 GLU A N 1
ATOM 1707 C CA . GLU A 1 211 ? 16.908 15.190 -20.328 1.00 96.44 211 GLU A CA 1
ATOM 1708 C C . GLU A 1 211 ? 18.428 15.047 -20.472 1.00 96.44 211 GLU A C 1
ATOM 1710 O O . GLU A 1 211 ? 18.964 15.384 -21.530 1.00 96.44 211 GLU A O 1
ATOM 1715 N N . ASP A 1 212 ? 19.100 14.436 -19.491 1.00 95.94 212 ASP A N 1
ATOM 1716 C CA . ASP A 1 212 ? 20.544 14.160 -19.522 1.00 95.94 212 ASP A CA 1
ATOM 1717 C C . ASP A 1 212 ? 20.953 13.292 -20.727 1.00 95.94 212 ASP A C 1
ATOM 1719 O O . ASP A 1 212 ? 22.015 13.481 -21.328 1.00 95.94 212 ASP A O 1
ATOM 1723 N N . PHE A 1 213 ? 20.101 12.339 -21.121 1.00 95.88 213 PHE A N 1
ATOM 1724 C CA . PHE A 1 213 ? 20.319 11.486 -22.295 1.00 95.88 213 PHE A CA 1
ATOM 1725 C C . PHE A 1 213 ? 19.806 12.098 -23.610 1.00 95.88 213 PHE A C 1
ATOM 1727 O O . PHE A 1 213 ? 20.031 11.521 -24.679 1.00 95.88 213 PHE A O 1
ATOM 1734 N N . GLY A 1 214 ? 19.160 13.265 -23.573 1.00 95.44 214 GLY A N 1
ATOM 1735 C CA . GLY A 1 214 ? 18.489 13.865 -24.726 1.00 95.44 214 GLY A CA 1
ATOM 1736 C C . GLY A 1 214 ? 19.417 14.120 -25.917 1.00 95.44 214 GLY A C 1
ATOM 1737 O O . GLY A 1 214 ? 19.075 13.789 -27.055 1.00 95.44 214 GLY A O 1
ATOM 1738 N N . ASP A 1 215 ? 20.615 14.652 -25.675 1.00 96.12 215 ASP A N 1
ATOM 1739 C CA . ASP A 1 215 ? 21.598 14.903 -26.739 1.00 96.12 215 ASP A CA 1
ATOM 1740 C C . ASP A 1 215 ? 22.219 13.611 -27.278 1.00 96.12 215 ASP A C 1
ATOM 1742 O O . ASP A 1 215 ? 22.467 13.491 -28.483 1.00 96.12 215 ASP A O 1
ATOM 1746 N N . PHE A 1 216 ? 22.404 12.605 -26.418 1.00 96.56 216 PHE A N 1
ATOM 1747 C CA . PHE A 1 216 ? 22.824 11.275 -26.850 1.00 96.56 216 PHE A CA 1
ATOM 1748 C C . PHE A 1 216 ? 21.789 10.642 -27.786 1.00 96.56 216 PHE A C 1
ATOM 1750 O O . PHE A 1 216 ? 22.172 10.132 -28.836 1.00 96.56 216 PHE A O 1
ATOM 1757 N N . PHE A 1 217 ? 20.493 10.720 -27.464 1.00 96.12 217 PHE A N 1
ATOM 1758 C CA . PHE A 1 217 ? 19.438 10.173 -28.321 1.00 96.12 217 PHE A CA 1
ATOM 1759 C C . PHE A 1 217 ? 19.394 10.845 -29.693 1.00 96.12 217 PHE A C 1
ATOM 1761 O O . PHE A 1 217 ? 19.324 10.151 -30.704 1.00 96.12 217 PHE A O 1
ATOM 1768 N N . LYS A 1 218 ? 19.498 12.179 -29.746 1.00 96.94 218 LYS A N 1
ATOM 1769 C CA . LYS A 1 218 ? 19.551 12.916 -31.020 1.00 96.94 218 LYS A CA 1
ATOM 1770 C C . LYS A 1 218 ? 20.769 12.525 -31.854 1.00 96.94 218 LYS A C 1
ATOM 1772 O O . LYS A 1 218 ? 20.650 12.328 -33.058 1.00 96.94 218 LYS A O 1
ATOM 1777 N N . THR A 1 219 ? 21.932 12.413 -31.214 1.00 96.69 219 THR A N 1
ATOM 1778 C CA . THR A 1 219 ? 23.179 12.041 -31.897 1.00 96.69 219 THR A CA 1
ATOM 1779 C C . THR A 1 219 ? 23.085 10.624 -32.454 1.00 96.69 219 THR A C 1
ATOM 1781 O O . THR A 1 219 ? 23.375 10.403 -33.627 1.00 96.69 219 THR A O 1
ATOM 1784 N N . LEU A 1 220 ? 22.603 9.681 -31.642 1.00 96.50 220 LEU A N 1
ATOM 1785 C CA . LEU A 1 220 ? 22.435 8.292 -32.046 1.00 96.50 220 LEU A CA 1
ATOM 1786 C C . LEU A 1 220 ? 21.433 8.139 -33.201 1.00 96.50 220 LEU A C 1
ATOM 1788 O O . LEU A 1 220 ? 21.663 7.334 -34.097 1.00 96.50 220 LEU A O 1
ATOM 1792 N N . ASP A 1 221 ? 20.345 8.912 -33.220 1.00 97.00 221 ASP A N 1
ATOM 1793 C CA . ASP A 1 221 ? 19.370 8.878 -34.320 1.00 97.00 221 ASP A CA 1
ATOM 1794 C C . ASP A 1 221 ? 20.004 9.286 -35.663 1.00 97.00 221 ASP A C 1
ATOM 1796 O O . ASP A 1 221 ? 19.818 8.614 -36.683 1.00 97.00 221 ASP A O 1
ATOM 1800 N N . VAL A 1 222 ? 20.846 10.326 -35.652 1.00 97.19 222 VAL A N 1
ATOM 1801 C CA . VAL A 1 222 ? 21.615 10.751 -36.832 1.00 97.19 222 VAL A CA 1
ATOM 1802 C C . VAL A 1 222 ? 22.622 9.675 -37.251 1.00 97.19 222 VAL A C 1
ATOM 1804 O O . VAL A 1 222 ? 22.704 9.345 -38.436 1.00 97.19 222 VAL A O 1
ATOM 1807 N N . GLU A 1 223 ? 23.361 9.090 -36.304 1.00 95.31 223 GLU A N 1
ATOM 1808 C CA . GLU A 1 223 ? 24.310 8.000 -36.576 1.00 95.31 223 GLU A CA 1
ATOM 1809 C C . GLU A 1 223 ? 23.618 6.780 -37.200 1.00 95.31 223 GLU A C 1
ATOM 1811 O O . GLU A 1 223 ? 24.109 6.224 -38.183 1.00 95.31 223 GLU A O 1
ATOM 1816 N N . ILE A 1 224 ? 22.437 6.400 -36.704 1.00 96.50 224 ILE A N 1
ATOM 1817 C CA . ILE A 1 224 ? 21.612 5.336 -37.293 1.00 96.50 224 ILE A CA 1
ATOM 1818 C C . ILE A 1 224 ? 21.193 5.693 -38.723 1.00 96.50 224 ILE A C 1
ATOM 1820 O O . ILE A 1 224 ? 21.213 4.830 -39.607 1.00 96.50 224 ILE A O 1
ATOM 1824 N N . GLY A 1 225 ? 20.830 6.953 -38.976 1.00 96.38 225 GLY A N 1
ATOM 1825 C CA . GLY A 1 225 ? 20.548 7.455 -40.321 1.00 96.38 225 GLY A CA 1
ATOM 1826 C C . GLY A 1 225 ? 21.731 7.272 -41.276 1.00 96.38 225 GLY A C 1
ATOM 1827 O O . GLY A 1 225 ? 21.552 6.765 -42.387 1.00 96.38 225 GLY A O 1
ATOM 1828 N N . ASN A 1 226 ? 22.939 7.601 -40.819 1.00 95.44 226 ASN A N 1
ATOM 1829 C CA . ASN A 1 226 ? 24.168 7.435 -41.595 1.00 95.44 226 ASN A CA 1
ATOM 1830 C C . ASN A 1 226 ? 24.461 5.956 -41.880 1.00 95.44 226 ASN A C 1
ATOM 1832 O O . ASN A 1 226 ? 24.650 5.595 -43.041 1.00 95.44 226 ASN A O 1
ATOM 1836 N N . MET A 1 227 ? 24.379 5.085 -40.866 1.00 94.88 227 MET A N 1
ATOM 1837 C CA . MET A 1 227 ? 24.574 3.636 -41.027 1.00 94.88 227 MET A CA 1
ATOM 1838 C C . MET A 1 227 ? 23.601 3.027 -42.050 1.00 94.88 227 MET A C 1
ATOM 1840 O O . MET A 1 227 ? 23.984 2.193 -42.870 1.00 94.88 227 MET A O 1
ATOM 1844 N N . ARG A 1 228 ? 22.337 3.472 -42.063 1.00 96.81 228 ARG A N 1
ATOM 1845 C CA . ARG A 1 228 ? 21.355 3.057 -43.084 1.00 96.81 228 ARG A CA 1
ATOM 1846 C C . ARG A 1 228 ? 21.747 3.525 -44.486 1.00 96.81 228 ARG A C 1
ATOM 1848 O O . ARG A 1 228 ? 21.557 2.789 -45.453 1.00 96.81 228 ARG A O 1
ATOM 1855 N N . GLY A 1 229 ? 22.273 4.743 -44.610 1.00 96.50 229 GLY A N 1
ATOM 1856 C CA . GLY A 1 229 ? 22.778 5.282 -45.872 1.00 96.50 229 GLY A CA 1
ATOM 1857 C C . GLY A 1 229 ? 23.958 4.476 -46.419 1.00 96.50 229 GLY A C 1
ATOM 1858 O O . GLY A 1 229 ? 23.941 4.076 -47.584 1.00 96.50 229 GLY A O 1
ATOM 1859 N N . GLU A 1 230 ? 24.937 4.183 -45.563 1.00 94.88 230 GLU A N 1
ATOM 1860 C CA . GLU A 1 230 ? 26.108 3.361 -45.886 1.00 94.88 230 GLU A CA 1
ATOM 1861 C C . GLU A 1 230 ? 25.709 1.945 -46.309 1.00 94.88 230 GLU A C 1
ATOM 1863 O O . GLU A 1 230 ? 26.164 1.463 -47.348 1.00 94.88 230 GLU A O 1
ATOM 1868 N N . TYR A 1 231 ? 24.785 1.316 -45.575 1.00 95.25 231 TYR A N 1
ATOM 1869 C CA . TYR A 1 231 ? 24.231 0.012 -45.940 1.00 95.25 231 TYR A CA 1
ATOM 1870 C C . TYR A 1 231 ? 23.604 0.022 -47.341 1.00 95.25 231 TYR A C 1
ATOM 1872 O O . TYR A 1 231 ? 23.900 -0.853 -48.149 1.00 95.25 231 TYR A O 1
ATOM 1880 N N . ASN A 1 232 ? 22.787 1.029 -47.670 1.00 96.00 232 ASN A N 1
ATOM 1881 C CA . ASN A 1 232 ? 22.141 1.121 -48.983 1.00 96.00 232 ASN A CA 1
ATOM 1882 C C . ASN A 1 232 ? 23.144 1.314 -50.131 1.00 96.00 232 ASN A C 1
ATOM 1884 O O . ASN A 1 232 ? 22.913 0.844 -51.248 1.00 96.00 232 ASN A O 1
ATOM 1888 N N . LEU A 1 233 ? 24.244 2.033 -49.888 1.00 94.19 233 LEU A N 1
ATOM 1889 C CA . LEU A 1 233 ? 25.317 2.176 -50.869 1.00 94.19 233 LEU A CA 1
ATOM 1890 C C . LEU A 1 233 ? 26.044 0.844 -51.074 1.00 94.19 233 LEU A C 1
ATOM 1892 O O . LEU A 1 233 ? 26.259 0.437 -52.218 1.00 94.19 233 LEU A O 1
ATOM 1896 N N . LEU A 1 234 ? 26.376 0.162 -49.976 1.00 93.56 234 LEU A N 1
ATOM 1897 C CA . LEU A 1 234 ? 27.029 -1.139 -50.008 1.00 93.56 234 LEU A CA 1
ATOM 1898 C C . LEU A 1 234 ? 26.154 -2.187 -50.704 1.00 93.56 234 LEU A C 1
ATOM 1900 O O . LEU A 1 234 ? 26.650 -2.912 -51.558 1.00 93.56 234 LEU A O 1
ATOM 1904 N N . ASP A 1 235 ? 24.854 -2.231 -50.413 1.00 93.94 235 ASP A N 1
ATOM 1905 C CA . ASP A 1 235 ? 23.910 -3.155 -51.048 1.00 93.94 235 ASP A CA 1
ATOM 1906 C C . ASP A 1 235 ? 23.893 -2.983 -52.576 1.00 93.94 235 ASP A C 1
ATOM 1908 O O . ASP A 1 235 ? 24.062 -3.953 -53.316 1.00 93.94 235 ASP A O 1
ATOM 1912 N N . LYS A 1 236 ? 23.829 -1.740 -53.073 1.00 92.62 236 LYS A N 1
ATOM 1913 C CA . LYS A 1 236 ? 23.913 -1.451 -54.518 1.00 92.62 236 LYS A CA 1
ATOM 1914 C C . LYS A 1 236 ? 25.240 -1.892 -55.132 1.00 92.62 236 LYS A C 1
ATOM 1916 O O . LYS A 1 236 ? 25.258 -2.455 -56.225 1.00 92.62 236 LYS A O 1
ATOM 1921 N N . GLN A 1 237 ? 26.357 -1.637 -54.450 1.00 90.81 237 GLN A N 1
ATOM 1922 C CA . GLN A 1 237 ? 27.672 -2.092 -54.909 1.00 90.81 237 GLN A CA 1
ATOM 1923 C C . GLN A 1 237 ? 27.739 -3.622 -54.965 1.00 90.81 237 GLN A C 1
ATOM 1925 O O . GLN A 1 237 ? 28.222 -4.185 -55.945 1.00 90.81 237 GLN A O 1
ATOM 1930 N N . MET A 1 238 ? 27.204 -4.301 -53.950 1.00 91.31 238 MET A N 1
ATOM 1931 C CA . MET A 1 238 ? 27.177 -5.759 -53.886 1.00 91.31 238 MET A CA 1
ATOM 1932 C C . MET A 1 238 ? 26.228 -6.370 -54.920 1.00 91.31 238 MET A C 1
ATOM 1934 O O . MET A 1 238 ? 26.539 -7.426 -55.460 1.00 91.31 238 MET A O 1
ATOM 1938 N N . GLN A 1 239 ? 25.120 -5.725 -55.281 1.00 88.75 239 GLN A N 1
ATOM 1939 C CA . GLN A 1 239 ? 24.279 -6.172 -56.402 1.00 88.75 239 GLN A CA 1
ATOM 1940 C C . GLN A 1 239 ? 25.026 -6.085 -57.739 1.00 88.75 239 GLN A C 1
ATOM 1942 O O . GLN A 1 239 ? 24.929 -6.988 -58.570 1.00 88.75 239 GLN A O 1
ATOM 1947 N N . ASN A 1 240 ? 25.858 -5.055 -57.906 1.00 85.75 240 ASN A N 1
ATOM 1948 C CA . ASN A 1 240 ? 26.691 -4.875 -59.092 1.00 85.75 240 ASN A CA 1
ATOM 1949 C C . ASN A 1 240 ? 27.989 -5.702 -59.069 1.00 85.75 240 ASN A C 1
ATOM 1951 O O . ASN A 1 240 ? 28.782 -5.603 -59.994 1.00 85.75 240 ASN A O 1
ATOM 1955 N N . ARG A 1 241 ? 28.215 -6.581 -58.084 1.00 85.94 241 ARG A N 1
ATOM 1956 C CA . ARG A 1 241 ? 29.465 -7.361 -57.925 1.00 85.94 241 ARG A CA 1
ATOM 1957 C C . ARG A 1 241 ? 29.938 -8.112 -59.173 1.00 85.94 241 ARG A C 1
ATOM 1959 O O . ARG A 1 241 ? 31.134 -8.323 -59.342 1.00 85.94 241 ARG A O 1
ATOM 1966 N N . HIS A 1 242 ? 29.020 -8.541 -60.039 1.00 79.56 242 HIS A N 1
ATOM 1967 C CA . HIS A 1 242 ? 29.376 -9.262 -61.261 1.00 79.56 242 HIS A CA 1
ATOM 1968 C C . HIS A 1 242 ? 30.078 -8.371 -62.298 1.00 79.56 242 HIS A C 1
ATOM 1970 O O . HIS A 1 242 ? 30.825 -8.901 -63.118 1.00 79.56 242 HIS A O 1
ATOM 1976 N N . THR A 1 243 ? 29.929 -7.040 -62.239 1.00 79.00 243 THR A N 1
ATOM 1977 C CA . THR A 1 243 ? 30.674 -6.130 -63.125 1.00 79.00 243 THR A CA 1
ATOM 1978 C C . THR A 1 243 ? 32.177 -6.179 -62.856 1.00 79.00 243 THR A C 1
ATOM 1980 O O . THR A 1 243 ? 32.943 -6.107 -63.810 1.00 79.00 243 THR A O 1
ATOM 1983 N N . CYS A 1 244 ? 32.615 -6.445 -61.617 1.00 75.81 244 CYS A N 1
ATOM 1984 C CA . CYS A 1 244 ? 34.039 -6.635 -61.304 1.00 75.81 244 CYS A CA 1
ATOM 1985 C C . CYS A 1 244 ? 34.673 -7.808 -62.069 1.00 75.81 244 CYS A C 1
ATOM 1987 O O . CYS A 1 244 ? 35.846 -7.746 -62.424 1.00 75.81 244 CYS A O 1
ATOM 1989 N N . VAL A 1 245 ? 33.923 -8.888 -62.331 1.00 76.44 245 VAL A N 1
ATOM 1990 C CA . VAL A 1 245 ? 34.440 -10.029 -63.112 1.00 76.44 245 VAL A CA 1
ATOM 1991 C C . VAL A 1 245 ? 34.648 -9.622 -64.570 1.00 76.44 245 VAL A C 1
ATOM 1993 O O . VAL A 1 245 ? 35.674 -9.956 -65.158 1.00 76.44 245 VAL A O 1
ATOM 1996 N N . ASN A 1 246 ? 33.709 -8.857 -65.129 1.00 75.12 246 ASN A N 1
ATOM 1997 C CA . ASN A 1 246 ? 33.801 -8.365 -66.501 1.00 75.12 246 ASN A CA 1
ATOM 1998 C C . ASN A 1 246 ? 34.962 -7.374 -66.663 1.00 75.12 246 ASN A C 1
ATOM 2000 O O . ASN A 1 246 ? 35.712 -7.472 -67.624 1.00 75.12 246 ASN A O 1
ATOM 2004 N N . GLU A 1 247 ? 35.168 -6.477 -65.697 1.00 71.38 247 GLU A N 1
ATOM 2005 C CA . GLU A 1 247 ? 36.286 -5.523 -65.700 1.00 71.38 247 GLU A CA 1
ATOM 2006 C C . GLU A 1 247 ? 37.658 -6.208 -65.570 1.00 71.38 247 GLU A C 1
ATOM 2008 O O . GLU A 1 247 ? 38.635 -5.765 -66.177 1.00 71.38 247 GLU A O 1
ATOM 2013 N N . LEU A 1 248 ? 37.750 -7.311 -64.817 1.00 72.62 248 LEU A N 1
ATOM 2014 C CA . LEU A 1 248 ? 38.966 -8.129 -64.739 1.00 72.62 248 LEU A CA 1
ATOM 2015 C C . LEU A 1 248 ? 39.254 -8.868 -66.051 1.00 72.62 248 LEU A C 1
ATOM 2017 O O . LEU A 1 248 ? 40.415 -8.932 -66.456 1.00 72.62 248 LEU A O 1
ATOM 2021 N N . ALA A 1 249 ? 38.226 -9.399 -66.719 1.00 68.06 249 ALA A N 1
ATOM 2022 C CA . ALA A 1 249 ? 38.374 -10.029 -68.030 1.00 68.06 249 ALA A CA 1
ATOM 2023 C C . ALA A 1 249 ? 38.861 -9.016 -69.083 1.00 68.06 249 ALA A C 1
ATOM 2025 O O . ALA A 1 249 ? 39.855 -9.269 -69.761 1.00 68.06 249 ALA A O 1
ATOM 2026 N N . ASP A 1 250 ? 38.254 -7.827 -69.120 1.00 63.25 250 ASP A N 1
ATOM 2027 C CA . ASP A 1 250 ? 38.618 -6.737 -70.037 1.00 63.25 250 ASP A CA 1
ATOM 2028 C C . ASP A 1 250 ? 40.057 -6.229 -69.813 1.00 63.25 250 ASP A C 1
ATOM 2030 O O . ASP A 1 250 ? 40.795 -5.931 -70.758 1.00 63.25 250 ASP A O 1
ATOM 2034 N N . ASN A 1 251 ? 40.494 -6.136 -68.552 1.00 65.12 251 ASN A N 1
ATOM 2035 C CA . ASN A 1 251 ? 41.865 -5.741 -68.217 1.00 65.12 251 ASN A CA 1
ATOM 2036 C C . ASN A 1 251 ? 42.886 -6.859 -68.483 1.00 65.12 251 ASN A C 1
ATOM 2038 O O . ASN A 1 251 ? 44.017 -6.569 -68.880 1.00 65.12 251 ASN A O 1
ATOM 2042 N N . GLY A 1 252 ? 42.496 -8.126 -68.317 1.00 60.53 252 GLY A N 1
ATOM 2043 C CA . GLY A 1 252 ? 43.305 -9.283 -68.704 1.00 60.53 252 GLY A CA 1
ATOM 2044 C C . GLY A 1 252 ? 43.541 -9.345 -70.215 1.00 60.53 252 GLY A C 1
ATOM 2045 O O . GLY A 1 252 ? 44.678 -9.529 -70.651 1.00 60.53 252 GLY A O 1
ATOM 2046 N N . GLU A 1 253 ? 42.504 -9.095 -71.019 1.00 58.38 253 GLU A N 1
ATOM 2047 C CA . GLU 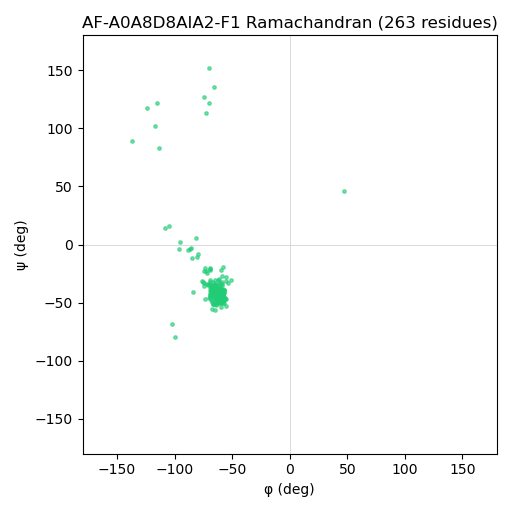A 1 253 ? 42.606 -9.027 -72.482 1.00 58.38 253 GLU A CA 1
ATOM 2048 C C . GLU A 1 253 ? 43.472 -7.850 -72.953 1.00 58.38 253 GLU A C 1
ATOM 2050 O O . GLU A 1 253 ? 44.327 -8.026 -73.823 1.00 58.38 253 GLU A O 1
ATOM 2055 N N . LYS A 1 254 ? 43.353 -6.668 -72.332 1.00 58.38 254 LYS A N 1
ATOM 2056 C CA . LYS A 1 254 ? 44.228 -5.515 -72.633 1.00 58.38 254 LYS A CA 1
ATOM 2057 C C . LYS A 1 254 ? 45.696 -5.759 -72.268 1.00 58.38 254 LYS A C 1
ATOM 2059 O O . LYS A 1 254 ? 46.582 -5.269 -72.967 1.00 58.38 254 LYS A O 1
ATOM 2064 N N . SER A 1 255 ? 45.969 -6.514 -71.203 1.00 56.81 255 SER A N 1
ATOM 2065 C CA . SER A 1 255 ? 47.336 -6.868 -70.793 1.00 56.81 255 SER A CA 1
ATOM 2066 C C . SER A 1 255 ? 47.961 -7.938 -71.704 1.00 56.81 255 SER A C 1
ATOM 2068 O O . SER A 1 255 ? 49.139 -7.853 -72.048 1.00 56.81 255 SER A O 1
ATOM 2070 N N . LEU A 1 256 ? 47.164 -8.899 -72.185 1.00 56.56 256 LEU A N 1
ATOM 2071 C CA . LEU A 1 256 ? 47.586 -9.859 -73.213 1.00 56.56 256 LEU A CA 1
ATOM 2072 C C . LEU A 1 256 ? 47.818 -9.179 -74.573 1.00 56.56 256 LEU A C 1
ATOM 2074 O O . LEU A 1 256 ? 48.796 -9.483 -75.259 1.00 56.56 256 LEU A O 1
ATOM 2078 N N . ALA A 1 257 ? 46.971 -8.214 -74.943 1.00 57.34 257 ALA A N 1
ATOM 2079 C CA . ALA A 1 257 ? 47.126 -7.442 -76.172 1.00 57.34 257 ALA A CA 1
ATOM 2080 C C . ALA A 1 257 ? 48.406 -6.584 -76.164 1.00 57.34 257 ALA A C 1
ATOM 2082 O O . ALA A 1 257 ? 49.126 -6.562 -77.163 1.00 57.34 257 ALA A O 1
ATOM 2083 N N . SER A 1 258 ? 48.757 -5.948 -75.039 1.00 56.62 258 SER A N 1
ATOM 2084 C CA . SER A 1 258 ? 49.974 -5.127 -74.937 1.00 56.62 258 SER A CA 1
ATOM 2085 C C . SER A 1 258 ? 51.273 -5.947 -74.964 1.00 56.62 258 SER A C 1
ATOM 2087 O O . SER A 1 258 ? 52.249 -5.518 -75.584 1.00 56.62 258 SER A O 1
ATOM 2089 N N . LEU A 1 259 ? 51.273 -7.162 -74.399 1.00 54.88 259 LEU A N 1
ATOM 2090 C CA . LEU A 1 259 ? 52.387 -8.116 -74.509 1.00 54.88 259 LEU A CA 1
ATOM 2091 C C . LEU A 1 259 ? 52.577 -8.635 -75.944 1.00 54.88 259 LEU A C 1
ATOM 2093 O O . LEU A 1 259 ? 53.709 -8.857 -76.368 1.00 54.88 259 LEU A O 1
ATOM 2097 N N . SER A 1 260 ? 51.496 -8.772 -76.721 1.00 56.06 260 SER A N 1
ATOM 2098 C CA . SER A 1 260 ? 51.574 -9.191 -78.130 1.00 56.06 260 SER A CA 1
ATOM 2099 C C . SER A 1 260 ? 52.095 -8.098 -79.079 1.00 56.06 260 SER A C 1
ATOM 2101 O O . SER A 1 260 ? 52.642 -8.408 -80.134 1.00 56.06 260 SER A O 1
ATOM 2103 N N . SER A 1 261 ? 51.990 -6.820 -78.693 1.00 56.34 261 SER A N 1
ATOM 2104 C CA . SER A 1 261 ? 52.424 -5.670 -79.505 1.00 56.34 261 SER A CA 1
ATOM 2105 C C . SER A 1 261 ? 53.893 -5.248 -79.326 1.00 56.34 261 SER A C 1
ATOM 2107 O O . SER A 1 261 ? 54.357 -4.366 -80.043 1.00 56.34 261 SER A O 1
ATOM 2109 N N . GLY A 1 262 ? 54.641 -5.859 -78.398 1.00 53.66 262 GLY A N 1
ATOM 2110 C CA . GLY A 1 262 ? 56.038 -5.500 -78.091 1.00 53.66 262 GLY A CA 1
ATOM 2111 C C . GLY A 1 262 ? 57.125 -6.321 -78.804 1.00 53.66 262 GLY A C 1
ATOM 2112 O O . GLY A 1 262 ? 58.301 -6.125 -78.521 1.00 53.66 262 GLY A O 1
ATOM 2113 N N . GLY A 1 263 ? 56.760 -7.261 -79.685 1.00 47.72 263 GLY A N 1
ATOM 2114 C CA . GLY A 1 263 ? 57.683 -8.244 -80.281 1.00 47.72 263 GLY A CA 1
ATOM 2115 C C . GLY A 1 263 ? 58.101 -8.001 -81.737 1.00 47.72 263 GLY A C 1
ATOM 2116 O O . GLY A 1 263 ? 58.578 -8.934 -82.377 1.00 47.72 263 GLY A O 1
ATOM 2117 N N . GLY A 1 264 ? 57.895 -6.803 -82.289 1.00 49.47 264 GLY A N 1
ATOM 2118 C CA . GLY A 1 264 ? 58.221 -6.499 -83.686 1.00 49.47 264 GLY A CA 1
ATOM 2119 C C . GLY A 1 264 ? 58.886 -5.137 -83.843 1.00 49.47 264 GLY A C 1
ATOM 2120 O O . GLY A 1 264 ? 58.196 -4.143 -84.054 1.00 49.47 264 GLY A O 1
ATOM 2121 N N . GLY A 1 265 ? 60.214 -5.110 -83.745 1.00 38.50 265 GLY A N 1
ATOM 2122 C CA . GLY A 1 265 ? 61.064 -3.945 -83.989 1.00 38.50 265 GLY A CA 1
ATOM 2123 C C . GLY A 1 265 ? 62.529 -4.329 -83.925 1.00 38.50 265 GLY A C 1
ATOM 2124 O O . GLY A 1 265 ? 62.964 -4.701 -82.816 1.00 38.50 265 GLY A O 1
#